Protein AF-0000000066666455 (afdb_homodimer)

Solvent-accessible surface area (backbone atoms only — not comparable to full-atom values): 14674 Å² total; per-residue (Å²): 103,46,32,42,33,52,68,43,50,54,32,61,48,42,33,92,84,26,55,60,46,36,55,54,56,70,71,50,95,70,65,29,33,34,14,62,37,50,20,53,52,38,45,66,45,68,61,45,64,90,49,70,68,38,53,52,50,51,52,27,49,46,66,62,44,48,62,28,56,75,67,71,28,57,44,49,44,27,66,64,18,15,51,40,28,22,63,62,40,50,89,48,92,80,55,50,37,64,53,48,55,50,40,48,51,47,9,37,26,49,62,63,71,25,35,35,29,29,77,64,51,80,83,44,64,92,58,84,46,45,35,33,24,63,78,77,72,43,78,86,102,46,32,43,32,52,68,43,50,54,34,61,48,43,32,90,82,26,55,60,47,36,55,52,56,70,71,50,96,72,63,29,34,35,14,63,36,49,20,54,51,38,46,66,44,68,60,45,64,89,48,69,68,38,52,52,50,51,52,27,50,46,66,61,45,49,61,30,56,77,67,70,26,58,42,49,43,28,66,63,19,16,51,38,28,22,62,63,41,50,88,47,90,80,55,50,36,66,54,50,55,51,41,48,51,49,8,38,26,51,63,64,71,24,35,33,30,30,76,65,52,82,85,44,63,91,58,83,46,44,34,33,24,63,79,77,72,44,78,84

Sequence (280 aa):
MLILDTNVIAAAMVPEKNPVVAAWLATLPGFYTTSITVMEVAKGVYPMAAGRKRDTLMAASDAVFAPLVQADRILNFDYSAAFCYAYLMAKRPKPSAGEVTDAQIAAIALAHDAVLVTQNVKDFVGRGVRVFDPSTGTEHMLILDTNVIAAAMVPEKNPVVAAWLATLPGFYTTSITVMEVAKGVYPMAAGRKRDTLMAASDAVFAPLVQADRILNFDYSAAFCYAYLMAKRPKPSAGEVTDAQIAAIALAHDAVLVTQNVKDFVGRGVRVFDPSTGTEH

InterPro domains:
  IPR002716 PIN domain [PF01850] (3-120)
  IPR022907 VapC family [MF_00265] (2-131)
  IPR029060 PIN-like domain superfamily [SSF88723] (1-134)
  IPR050556 Type II toxin-antitoxin system RNase [PTHR33653] (1-125)

Nearest PDB structures (foldseek):
  2h1o-assembly1_A  TM=7.984E-01  e=8.291E-09  Neisseria gonorrhoeae
  2h1c-assembly1_A  TM=8.336E-01  e=4.691E-08  Neisseria gonorrhoeae
  5ecw-assembly1_A  TM=8.068E-01  e=4.729E-07  Shigella flexneri
  5ecy-assembly1_E  TM=7.885E-01  e=2.676E-06  Shigella flexneri
  7vwo-assembly3_I  TM=7.048E-01  e=2.443E-03  Mycobacterium tuberculosis H37Rv

Structure (mmCIF, N/CA/C/O backbone):
data_AF-0000000066666455-model_v1
#
loop_
_entity.id
_entity.type
_entity.pdbx_description
1 polymer 'Ribonuclease VapC'
#
loop_
_atom_site.group_PDB
_atom_site.id
_atom_site.type_symbol
_atom_site.label_atom_id
_atom_site.label_alt_id
_atom_site.label_comp_id
_atom_site.label_asym_id
_atom_site.label_entity_id
_atom_site.label_seq_id
_atom_site.pdbx_PDB_ins_code
_atom_site.Cartn_x
_atom_site.Cartn_y
_atom_site.Cartn_z
_atom_site.occupancy
_atom_site.B_iso_or_equiv
_atom_site.auth_seq_id
_atom_site.auth_comp_id
_atom_site.auth_asym_id
_atom_site.auth_atom_id
_atom_site.pdbx_PDB_model_num
ATOM 1 N N . MET A 1 1 ? -11.898 -15.695 7.094 1 97 1 MET A N 1
ATOM 2 C CA . MET A 1 1 ? -11.414 -15.242 5.789 1 97 1 MET A CA 1
ATOM 3 C C . MET A 1 1 ? -9.938 -15.57 5.605 1 97 1 MET A C 1
ATOM 5 O O . MET A 1 1 ? -9.148 -15.445 6.543 1 97 1 MET A O 1
ATOM 9 N N . LEU A 1 2 ? -9.562 -16.141 4.469 1 98.62 2 LEU A N 1
ATOM 10 C CA . LEU A 1 2 ? -8.18 -16.438 4.137 1 98.62 2 LEU A CA 1
ATOM 11 C C . LEU A 1 2 ? -7.633 -15.43 3.131 1 98.62 2 LEU A C 1
ATOM 13 O O . LEU A 1 2 ? -8.234 -15.203 2.08 1 98.62 2 LEU A O 1
ATOM 17 N N . ILE A 1 3 ? -6.539 -14.781 3.512 1 98.88 3 ILE A N 1
ATOM 18 C CA . ILE A 1 3 ? -5.848 -13.875 2.604 1 98.88 3 ILE A CA 1
ATOM 19 C C . ILE A 1 3 ? -4.52 -14.484 2.17 1 98.88 3 ILE A C 1
ATOM 21 O O . ILE A 1 3 ? -3.658 -14.773 3.008 1 98.88 3 ILE A O 1
ATOM 25 N N . LEU A 1 4 ? -4.395 -14.711 0.883 1 98.88 4 LEU A N 1
ATOM 26 C CA . LEU A 1 4 ? -3.186 -15.32 0.344 1 98.88 4 LEU A CA 1
ATOM 27 C C . LEU A 1 4 ? -2.094 -14.281 0.135 1 98.88 4 LEU A C 1
ATOM 29 O O . LEU A 1 4 ? -2.32 -13.258 -0.517 1 98.88 4 LEU A O 1
ATOM 33 N N . ASP A 1 5 ? -0.904 -14.555 0.689 1 98.5 5 ASP A N 1
ATOM 34 C CA . ASP A 1 5 ? 0.275 -13.711 0.489 1 98.5 5 ASP A CA 1
ATOM 35 C C . ASP A 1 5 ? 0.875 -13.93 -0.899 1 98.5 5 ASP A C 1
ATOM 37 O O . ASP A 1 5 ? 0.401 -14.781 -1.659 1 98.5 5 ASP A O 1
ATOM 41 N N . THR A 1 6 ? 1.861 -13.148 -1.225 1 98.62 6 THR A N 1
ATOM 42 C CA . THR A 1 6 ? 2.42 -13.125 -2.572 1 98.62 6 THR A CA 1
ATOM 43 C C . THR A 1 6 ? 2.994 -14.484 -2.949 1 98.62 6 THR A C 1
ATOM 45 O O . THR A 1 6 ? 2.787 -14.961 -4.066 1 98.62 6 THR A O 1
ATOM 48 N N . ASN A 1 7 ? 3.711 -15.117 -2.025 1 97.94 7 ASN A N 1
ATOM 49 C CA . ASN A 1 7 ? 4.348 -16.391 -2.371 1 97.94 7 ASN A CA 1
ATOM 50 C C . ASN A 1 7 ? 3.316 -17.484 -2.627 1 97.94 7 ASN A C 1
ATOM 52 O O . ASN A 1 7 ? 3.549 -18.391 -3.434 1 97.94 7 ASN A O 1
ATOM 56 N N . VAL A 1 8 ? 2.156 -17.438 -1.969 1 98.69 8 VAL A N 1
ATOM 57 C CA . VAL A 1 8 ? 1.107 -18.422 -2.207 1 98.69 8 VAL A CA 1
ATOM 58 C C . VAL A 1 8 ? 0.424 -18.125 -3.543 1 98.69 8 VAL A C 1
ATOM 60 O O . VAL A 1 8 ? 0.108 -19.062 -4.293 1 98.69 8 VAL A O 1
ATOM 63 N N . ILE A 1 9 ? 0.195 -16.875 -3.871 1 98.81 9 ILE A N 1
ATOM 64 C CA . ILE A 1 9 ? -0.347 -16.5 -5.172 1 98.81 9 ILE A CA 1
ATOM 65 C C . ILE A 1 9 ? 0.614 -16.938 -6.277 1 98.81 9 ILE A C 1
ATOM 67 O O . ILE A 1 9 ? 0.191 -17.484 -7.293 1 98.81 9 ILE A O 1
ATOM 71 N N . ALA A 1 10 ? 1.896 -16.688 -6.059 1 98.38 10 ALA A N 1
ATOM 72 C CA . ALA A 1 10 ? 2.902 -17.109 -7.027 1 98.38 10 ALA A CA 1
ATOM 73 C C . ALA A 1 10 ? 2.855 -18.609 -7.246 1 98.38 10 ALA A C 1
ATOM 75 O O . ALA A 1 10 ? 2.982 -19.094 -8.375 1 98.38 10 ALA A O 1
ATOM 76 N N . ALA A 1 11 ? 2.68 -19.344 -6.16 1 98.19 11 ALA A N 1
ATOM 77 C CA . ALA A 1 11 ? 2.547 -20.797 -6.266 1 98.19 11 ALA A CA 1
ATOM 78 C C . ALA A 1 11 ? 1.311 -21.172 -7.078 1 98.19 11 ALA A C 1
ATOM 80 O O . ALA A 1 11 ? 1.348 -22.109 -7.875 1 98.19 11 ALA A O 1
ATOM 81 N N . ALA A 1 12 ? 0.227 -20.469 -6.887 1 97.94 12 ALA A N 1
ATOM 82 C CA . ALA A 1 12 ? -1.016 -20.719 -7.613 1 97.94 12 ALA A CA 1
ATOM 83 C C . ALA A 1 12 ? -0.835 -20.469 -9.109 1 97.94 12 ALA A C 1
ATOM 85 O O . ALA A 1 12 ? -1.51 -21.078 -9.938 1 97.94 12 ALA A O 1
ATOM 86 N N . MET A 1 13 ? 0.09 -19.578 -9.445 1 98.12 13 MET A N 1
ATOM 87 C CA . MET A 1 13 ? 0.327 -19.219 -10.836 1 98.12 13 MET A CA 1
ATOM 88 C C . MET A 1 13 ? 1.078 -20.312 -11.578 1 98.12 13 MET A C 1
ATOM 90 O O . MET A 1 13 ? 1.007 -20.406 -12.805 1 98.12 13 MET A O 1
ATOM 94 N N . VAL A 1 14 ? 1.854 -21.094 -10.852 1 97.62 14 VAL A N 1
ATOM 95 C CA . VAL A 1 14 ? 2.617 -22.188 -11.438 1 97.62 14 VAL A CA 1
ATOM 96 C C . VAL A 1 14 ? 2.379 -23.469 -10.641 1 97.62 14 VAL A C 1
ATOM 98 O O . VAL A 1 14 ? 3.307 -24.016 -10.055 1 97.62 14 VAL A O 1
ATOM 101 N N . PRO A 1 15 ? 1.206 -23.969 -10.75 1 97.44 15 PRO A N 1
ATOM 102 C CA . PRO A 1 15 ? 0.801 -25.078 -9.883 1 97.44 15 PRO A CA 1
ATOM 103 C C . PRO A 1 15 ? 1.63 -26.344 -10.109 1 97.44 15 PRO A C 1
ATOM 105 O O . PRO A 1 15 ? 1.861 -27.109 -9.172 1 97.44 15 PRO A O 1
ATOM 108 N N . GLU A 1 16 ? 2.082 -26.594 -11.297 1 97.31 16 GLU A N 1
ATOM 109 C CA . GLU A 1 16 ? 2.857 -27.781 -11.602 1 97.31 16 GLU A CA 1
ATOM 110 C C . GLU A 1 1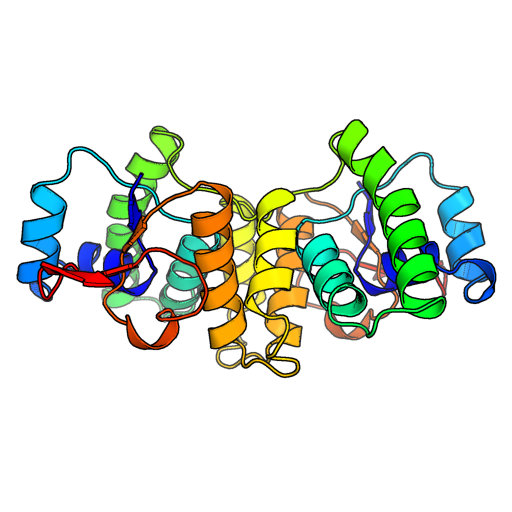6 ? 4.168 -27.812 -10.82 1 97.31 16 GLU A C 1
ATOM 112 O O . GLU A 1 16 ? 4.703 -28.891 -10.531 1 97.31 16 GLU A O 1
ATOM 117 N N . LYS A 1 17 ? 4.66 -26.672 -10.43 1 97.69 17 LYS A N 1
ATOM 118 C CA . LYS A 1 17 ? 5.902 -26.594 -9.672 1 97.69 17 LYS A CA 1
ATOM 119 C C . LYS A 1 17 ? 5.625 -26.547 -8.172 1 97.69 17 LYS A C 1
ATOM 121 O O . LYS A 1 17 ? 6.555 -26.625 -7.359 1 97.69 17 LYS A O 1
ATOM 126 N N . ASN A 1 18 ? 4.375 -26.391 -7.805 1 97.88 18 ASN A N 1
ATOM 127 C CA . ASN A 1 18 ? 3.975 -26.266 -6.406 1 97.88 18 ASN A CA 1
ATOM 128 C C . ASN A 1 18 ? 2.779 -27.156 -6.086 1 97.88 18 ASN A C 1
ATOM 130 O O . ASN A 1 18 ? 1.732 -26.672 -5.656 1 97.88 18 ASN A O 1
ATOM 134 N N . PRO A 1 19 ? 2.939 -28.469 -6.207 1 97.62 19 PRO A N 1
ATOM 135 C CA . PRO A 1 19 ? 1.785 -29.359 -6.148 1 97.62 19 PRO A CA 1
ATOM 136 C C . PRO A 1 19 ? 1.118 -29.375 -4.773 1 97.62 19 PRO A C 1
ATOM 138 O O . PRO A 1 19 ? -0.101 -29.547 -4.68 1 97.62 19 PRO A O 1
ATOM 141 N N . VAL A 1 20 ? 1.822 -29.25 -3.727 1 97.94 20 VAL A N 1
ATOM 142 C CA . VAL A 1 20 ? 1.265 -29.281 -2.379 1 97.94 20 VAL A CA 1
ATOM 143 C C . VAL A 1 20 ? 0.362 -28.078 -2.154 1 97.94 20 VAL A C 1
ATOM 145 O O . VAL A 1 20 ? -0.785 -28.219 -1.724 1 97.94 20 VAL A O 1
ATOM 148 N N . VAL A 1 21 ? 0.866 -26.922 -2.445 1 98.25 21 VAL A N 1
ATOM 149 C CA . VAL A 1 21 ? 0.085 -25.703 -2.291 1 98.25 21 VAL A CA 1
ATOM 150 C C . VAL A 1 21 ? -1.115 -25.734 -3.234 1 98.25 21 VAL A C 1
ATOM 152 O O . VAL A 1 21 ? -2.227 -25.359 -2.848 1 98.25 21 VAL A O 1
ATOM 155 N N . ALA A 1 22 ? -0.874 -26.172 -4.445 1 97.38 22 ALA A N 1
ATOM 156 C CA . ALA A 1 22 ? -1.937 -26.25 -5.441 1 97.38 22 ALA A CA 1
ATOM 157 C C . ALA A 1 22 ? -3.066 -27.156 -4.969 1 97.38 22 ALA A C 1
ATOM 159 O O . ALA A 1 22 ? -4.246 -26.828 -5.121 1 97.38 22 ALA A O 1
ATOM 160 N N . ALA A 1 23 ? -2.699 -28.281 -4.453 1 97.56 23 ALA A N 1
ATOM 161 C CA . ALA A 1 23 ? -3.693 -29.219 -3.953 1 97.56 23 ALA A CA 1
ATOM 162 C C . ALA A 1 23 ? -4.488 -28.625 -2.799 1 97.56 23 ALA A C 1
ATOM 164 O O . ALA A 1 23 ? -5.703 -28.812 -2.707 1 97.56 23 ALA A O 1
ATOM 165 N N . TRP A 1 24 ? -3.797 -27.969 -1.893 1 98.06 24 TRP A N 1
ATOM 166 C CA . TRP A 1 24 ? -4.465 -27.312 -0.771 1 98.06 24 TRP A CA 1
ATOM 167 C C . TRP A 1 24 ? -5.434 -26.25 -1.261 1 98.06 24 TRP A C 1
ATOM 169 O O . TRP A 1 24 ? -6.574 -26.172 -0.792 1 98.06 24 TRP A O 1
ATOM 179 N N . LEU A 1 25 ? -5.051 -25.422 -2.207 1 97.88 25 LEU A N 1
ATOM 180 C CA . LEU A 1 25 ? -5.883 -24.344 -2.758 1 97.88 25 LEU A CA 1
ATOM 181 C C . LEU A 1 25 ? -7.16 -24.922 -3.369 1 97.88 25 LEU A C 1
ATOM 183 O O . LEU A 1 25 ? -8.219 -24.297 -3.287 1 97.88 25 LEU A O 1
ATOM 187 N N . ALA A 1 26 ? -7.039 -26.062 -3.971 1 96.56 26 ALA A N 1
ATOM 188 C CA . ALA A 1 26 ? -8.156 -26.688 -4.664 1 96.56 26 ALA A CA 1
ATOM 189 C C . ALA A 1 26 ? -9.25 -27.109 -3.678 1 96.56 26 ALA A C 1
ATOM 191 O O . ALA A 1 26 ? -10.398 -27.344 -4.07 1 96.56 26 ALA A O 1
ATOM 192 N N . THR A 1 27 ? -8.883 -27.172 -2.426 1 96.88 27 THR A N 1
ATOM 193 C CA . THR A 1 27 ? -9.844 -27.609 -1.413 1 96.88 27 THR A CA 1
ATOM 194 C C . THR A 1 27 ? -10.672 -26.422 -0.916 1 96.88 27 THR A C 1
ATOM 196 O O . THR A 1 27 ? -11.688 -26.609 -0.25 1 96.88 27 THR A O 1
ATOM 199 N N . LEU A 1 28 ? -10.258 -25.219 -1.222 1 97.25 28 LEU A N 1
ATOM 200 C CA . LEU A 1 28 ? -10.875 -24.031 -0.645 1 97.25 28 LEU A CA 1
ATOM 201 C C . LEU A 1 28 ? -12.109 -23.609 -1.444 1 97.25 28 LEU A C 1
ATOM 203 O O . LEU A 1 28 ? -12.094 -23.672 -2.676 1 97.25 28 LEU A O 1
ATOM 207 N N . PRO A 1 29 ? -13.133 -23.234 -0.757 1 95.62 29 PRO A N 1
ATOM 208 C CA . PRO A 1 29 ? -14.273 -22.656 -1.464 1 95.62 29 PRO A CA 1
ATOM 209 C C . PRO A 1 29 ? -13.984 -21.266 -2.006 1 95.62 29 PRO A C 1
ATOM 211 O O . PRO A 1 29 ? -14.719 -20.766 -2.871 1 95.62 29 PRO A O 1
ATOM 214 N N . GLY A 1 30 ? -13.055 -20.562 -1.485 1 96.19 30 GLY A N 1
ATOM 215 C CA . GLY A 1 30 ? -12.656 -19.219 -1.889 1 96.19 30 GLY A CA 1
ATOM 216 C C . GLY A 1 30 ? -11.562 -18.641 -1.017 1 96.19 30 GLY A C 1
ATOM 217 O O . GLY A 1 30 ? -11.289 -19.141 0.073 1 96.19 30 GLY A O 1
ATOM 218 N N . PHE A 1 31 ? -10.961 -17.656 -1.492 1 98.5 31 PHE A N 1
ATOM 219 C CA . PHE A 1 31 ? -9.914 -16.938 -0.776 1 98.5 31 PHE A CA 1
ATOM 220 C C . PHE A 1 31 ? -9.797 -15.5 -1.277 1 98.5 31 PHE A C 1
ATOM 222 O O . PHE A 1 31 ? -10.445 -15.125 -2.258 1 98.5 31 PHE A O 1
ATOM 229 N N . TYR A 1 32 ? -9.148 -14.734 -0.488 1 98.94 32 TYR A N 1
ATOM 230 C CA . TYR A 1 32 ? -8.867 -13.344 -0.817 1 98.94 32 TYR A CA 1
ATOM 231 C C . TYR A 1 32 ? -7.371 -13.125 -1.019 1 98.94 32 TYR A C 1
ATOM 233 O O . TYR A 1 32 ? -6.555 -13.961 -0.625 1 98.94 32 TYR A O 1
ATOM 241 N N . THR A 1 33 ? -7.059 -12.094 -1.723 1 98.94 33 THR A N 1
ATOM 242 C CA . THR A 1 33 ? -5.711 -11.531 -1.707 1 98.94 33 THR A CA 1
ATOM 243 C C . THR A 1 33 ? -5.762 -10.008 -1.631 1 98.94 33 THR A C 1
ATOM 245 O O . THR A 1 33 ? -6.805 -9.43 -1.317 1 98.94 33 THR A O 1
ATOM 248 N N . THR A 1 34 ? -4.574 -9.383 -1.808 1 98.94 34 THR A N 1
ATOM 249 C CA . THR A 1 34 ? -4.543 -7.945 -1.559 1 98.94 34 THR A CA 1
ATOM 250 C C . THR A 1 34 ? -4.035 -7.191 -2.787 1 98.94 34 THR A C 1
ATOM 252 O O . THR A 1 34 ? -3.336 -7.766 -3.625 1 98.94 34 THR A O 1
ATOM 255 N N . SER A 1 35 ? -4.379 -5.918 -2.865 1 98.94 35 SER A N 1
ATOM 256 C CA . SER A 1 35 ? -3.842 -5.047 -3.904 1 98.94 35 SER A CA 1
ATOM 257 C C . SER A 1 35 ? -2.32 -4.969 -3.832 1 98.94 35 SER A C 1
ATOM 259 O O . SER A 1 35 ? -1.652 -4.805 -4.855 1 98.94 35 SER A O 1
ATOM 261 N N . ILE A 1 36 ? -1.77 -5.137 -2.637 1 98.94 36 ILE A N 1
ATOM 262 C CA . ILE A 1 36 ? -0.321 -5.16 -2.463 1 98.94 36 ILE A CA 1
ATOM 263 C C . ILE A 1 36 ? 0.259 -6.41 -3.123 1 98.94 36 ILE A C 1
ATOM 265 O O . ILE A 1 36 ? 1.313 -6.352 -3.758 1 98.94 36 ILE A O 1
ATOM 269 N N . THR A 1 37 ? -0.412 -7.535 -2.967 1 98.94 37 THR A N 1
ATOM 270 C CA . THR A 1 37 ? 0.003 -8.766 -3.633 1 98.94 37 THR A CA 1
ATOM 271 C C . THR A 1 37 ? -0.031 -8.594 -5.148 1 98.94 37 THR A C 1
ATOM 273 O O . THR A 1 37 ? 0.899 -9.008 -5.844 1 98.94 37 THR A O 1
ATOM 276 N N . VAL A 1 38 ? -1.101 -7.98 -5.641 1 98.88 38 VAL A N 1
ATOM 277 C CA . VAL A 1 38 ? -1.209 -7.699 -7.07 1 98.88 38 VAL A CA 1
ATOM 278 C C . VAL A 1 38 ? -0.02 -6.855 -7.523 1 98.88 38 VAL A C 1
ATOM 280 O O . VAL A 1 38 ? 0.586 -7.133 -8.562 1 98.88 38 VAL A O 1
ATOM 283 N N . MET A 1 39 ? 0.301 -5.879 -6.758 1 98.88 39 MET A N 1
ATOM 284 C CA . MET A 1 39 ? 1.424 -4.984 -7.035 1 98.88 39 MET A CA 1
ATOM 285 C C . MET A 1 39 ? 2.723 -5.773 -7.172 1 98.88 39 MET A C 1
ATOM 287 O O . MET A 1 39 ? 3.492 -5.551 -8.109 1 98.88 39 MET A O 1
ATOM 291 N N . GLU A 1 40 ? 2.963 -6.656 -6.238 1 98.56 40 GLU A N 1
ATOM 292 C CA . GLU A 1 40 ? 4.195 -7.441 -6.238 1 98.56 40 GLU A CA 1
ATOM 293 C C . GLU A 1 40 ? 4.277 -8.344 -7.465 1 98.56 40 GLU A C 1
ATOM 295 O O . GLU A 1 40 ? 5.332 -8.445 -8.094 1 98.56 40 GLU A O 1
ATOM 300 N N . VAL A 1 41 ? 3.188 -8.984 -7.812 1 98.62 41 VAL A N 1
ATOM 301 C CA . VAL A 1 41 ? 3.152 -9.867 -8.977 1 98.62 41 VAL A CA 1
ATOM 302 C C . VAL A 1 41 ? 3.363 -9.055 -10.25 1 98.62 41 VAL A C 1
ATOM 304 O O . VAL A 1 41 ? 4.184 -9.422 -11.094 1 98.62 41 VAL A O 1
ATOM 307 N N . ALA A 1 42 ? 2.613 -7.945 -10.367 1 98.25 42 ALA A N 1
ATOM 308 C CA . ALA A 1 42 ? 2.746 -7.09 -11.547 1 98.25 42 ALA A CA 1
ATOM 309 C C . ALA A 1 42 ? 4.18 -6.59 -11.703 1 98.25 42 ALA A C 1
ATOM 311 O O . ALA A 1 42 ? 4.742 -6.633 -12.797 1 98.25 42 ALA A O 1
ATOM 312 N N . LYS A 1 43 ? 4.734 -6.141 -10.633 1 97.88 43 LYS A N 1
ATOM 313 C CA . LYS A 1 43 ? 6.105 -5.637 -10.641 1 97.88 43 LYS A CA 1
ATOM 314 C C . LYS A 1 43 ? 7.09 -6.727 -11.047 1 97.88 43 LYS A C 1
ATOM 316 O O . LYS A 1 43 ? 8.109 -6.445 -11.68 1 97.88 43 LYS A O 1
ATOM 321 N N . GLY A 1 44 ? 6.836 -7.953 -10.719 1 97.06 44 GLY A N 1
ATOM 322 C CA . GLY A 1 44 ? 7.703 -9.07 -11.055 1 97.06 44 GLY A CA 1
ATOM 323 C C . GLY A 1 44 ? 7.586 -9.5 -12.5 1 97.06 44 GLY A C 1
ATOM 324 O O . GLY A 1 44 ? 8.547 -10 -13.086 1 97.06 44 GLY A O 1
ATOM 325 N N . VAL A 1 45 ? 6.426 -9.266 -13.117 1 96.75 45 VAL A N 1
ATOM 326 C CA . VAL A 1 45 ? 6.137 -9.859 -14.422 1 96.75 45 VAL A CA 1
ATOM 327 C C . VAL A 1 45 ? 6.273 -8.797 -15.508 1 96.75 45 VAL A C 1
ATOM 329 O O . VAL A 1 45 ? 6.902 -9.039 -16.547 1 96.75 45 VAL A O 1
ATOM 332 N N . TYR A 1 46 ? 5.812 -7.641 -15.289 1 90.38 46 TYR A N 1
ATOM 333 C CA . TYR A 1 46 ? 5.633 -6.625 -16.328 1 90.38 46 TYR A CA 1
ATOM 334 C C . TYR A 1 46 ? 6.973 -6.164 -16.875 1 90.38 46 TYR A C 1
ATOM 336 O O . TYR A 1 46 ? 7.113 -5.949 -18.078 1 90.38 46 TYR A O 1
ATOM 344 N N . PRO A 1 47 ? 7.973 -6.086 -16.031 1 92.88 47 PRO A N 1
ATOM 345 C CA .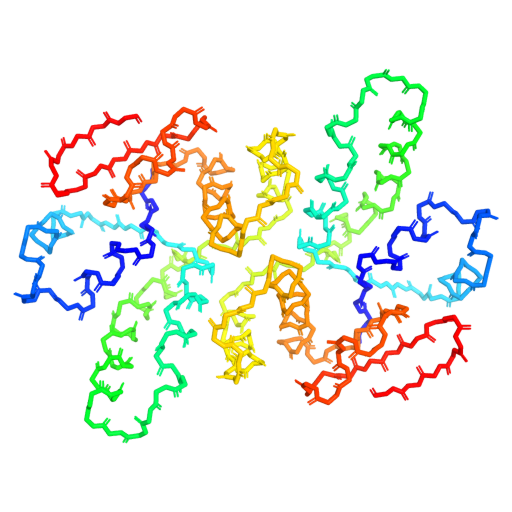 PRO A 1 47 ? 9.234 -5.574 -16.562 1 92.88 47 PRO A CA 1
ATOM 346 C C . PRO A 1 47 ? 10.039 -6.645 -17.297 1 92.88 47 PRO A C 1
ATOM 348 O O . PRO A 1 47 ? 11.109 -6.352 -17.844 1 92.88 47 PRO A O 1
ATOM 351 N N . MET A 1 48 ? 9.508 -7.84 -17.297 1 94.94 48 MET A N 1
ATOM 352 C CA . MET A 1 48 ? 10.219 -8.906 -18 1 94.94 48 MET A CA 1
ATOM 353 C C . MET A 1 48 ? 10.305 -8.625 -19.5 1 94.94 48 MET A C 1
ATOM 355 O O . MET A 1 48 ? 9.414 -7.984 -20.062 1 94.94 48 MET A O 1
ATOM 359 N N . ALA A 1 49 ? 11.406 -9.133 -20.078 1 94.81 49 ALA A N 1
ATOM 360 C CA . ALA A 1 49 ? 11.539 -9.031 -21.531 1 94.81 49 ALA A CA 1
ATOM 361 C C . ALA A 1 49 ? 10.383 -9.742 -22.25 1 94.81 49 ALA A C 1
ATOM 363 O O . ALA A 1 49 ? 9.93 -10.797 -21.797 1 94.81 49 ALA A O 1
ATOM 364 N N . ALA A 1 50 ? 10.102 -9.148 -23.328 1 94.5 50 ALA A N 1
ATOM 365 C CA . ALA A 1 50 ? 9.062 -9.789 -24.125 1 94.5 50 ALA A CA 1
ATOM 366 C C . ALA A 1 50 ? 9.484 -11.195 -24.547 1 94.5 50 ALA A C 1
ATOM 368 O O . ALA A 1 50 ? 10.641 -11.422 -24.906 1 94.5 50 ALA A O 1
ATOM 369 N N . GLY A 1 51 ? 8.555 -12.148 -24.391 1 96.75 51 GLY A N 1
ATOM 370 C CA . GLY A 1 51 ? 8.82 -13.531 -24.766 1 96.75 51 GLY A CA 1
ATOM 371 C C . GLY A 1 51 ? 7.852 -14.516 -24.125 1 96.75 51 GLY A C 1
ATOM 372 O O . GLY A 1 51 ? 6.902 -14.102 -23.453 1 96.75 51 GLY A O 1
ATOM 373 N N . ARG A 1 52 ? 8.062 -15.711 -24.422 1 97.06 52 ARG A N 1
ATOM 374 C CA . ARG A 1 52 ? 7.156 -16.781 -24 1 97.06 52 ARG A CA 1
ATOM 375 C C . ARG A 1 52 ? 7.023 -16.828 -22.484 1 97.06 52 ARG A C 1
ATOM 377 O O . ARG A 1 52 ? 5.926 -17.031 -21.969 1 97.06 52 ARG A O 1
ATOM 384 N N . LYS A 1 53 ? 8.109 -16.688 -21.859 1 96.62 53 LYS A N 1
ATOM 385 C CA . LYS A 1 53 ? 8.078 -16.75 -20.391 1 96.62 53 LYS A CA 1
ATOM 386 C C . LYS A 1 53 ? 7.195 -15.656 -19.812 1 96.62 53 LYS A C 1
ATOM 388 O O . LYS A 1 53 ? 6.34 -15.922 -18.969 1 96.62 53 LYS A O 1
ATOM 393 N N . ARG A 1 54 ? 7.383 -14.414 -20.219 1 96.75 54 ARG A N 1
ATOM 394 C CA . ARG A 1 54 ? 6.566 -13.289 -19.766 1 96.75 54 ARG A CA 1
ATOM 395 C C . ARG A 1 54 ? 5.094 -13.516 -20.094 1 96.75 54 ARG A C 1
ATOM 397 O O . ARG A 1 54 ? 4.227 -13.305 -19.234 1 96.75 54 ARG A O 1
ATOM 404 N N . ASP A 1 55 ? 4.824 -13.977 -21.266 1 97.38 55 ASP A N 1
ATOM 405 C CA . ASP A 1 55 ? 3.453 -14.203 -21.703 1 97.38 55 ASP A CA 1
ATOM 406 C C . ASP A 1 55 ? 2.766 -15.258 -20.828 1 97.38 55 ASP A C 1
ATOM 408 O O . ASP A 1 55 ? 1.599 -15.102 -20.469 1 97.38 55 ASP A O 1
ATOM 412 N N . THR A 1 56 ? 3.494 -16.25 -20.594 1 97.5 56 THR A N 1
ATOM 413 C CA . THR A 1 56 ? 2.961 -17.344 -19.781 1 97.5 56 THR A CA 1
ATOM 414 C C . THR A 1 56 ? 2.648 -16.844 -18.359 1 97.5 56 THR A C 1
ATOM 416 O O . THR A 1 56 ? 1.589 -17.156 -17.812 1 97.5 56 THR A O 1
ATOM 419 N N . LEU A 1 57 ? 3.496 -16.062 -17.797 1 98.06 57 LEU A N 1
ATOM 420 C CA . LEU A 1 57 ? 3.305 -15.57 -16.438 1 98.06 57 LEU A CA 1
ATOM 421 C C . LEU A 1 57 ? 2.189 -14.531 -16.391 1 98.06 57 LEU A C 1
ATOM 423 O O . LEU A 1 57 ? 1.434 -14.477 -15.422 1 98.06 57 LEU A O 1
ATOM 427 N N . MET A 1 58 ? 2.111 -13.727 -17.391 1 97.62 58 MET A N 1
ATOM 428 C CA . MET A 1 58 ? 1.015 -12.766 -17.484 1 97.62 58 MET A CA 1
ATOM 429 C C . MET A 1 58 ? -0.331 -13.484 -17.547 1 97.62 58 MET A C 1
ATOM 431 O O . MET A 1 58 ? -1.275 -13.102 -16.859 1 97.62 58 MET A O 1
ATOM 435 N N . ALA A 1 59 ? -0.388 -14.477 -18.359 1 98.06 59 ALA A N 1
ATOM 436 C CA . ALA A 1 59 ? -1.613 -15.266 -18.484 1 98.06 59 ALA A CA 1
ATOM 437 C C . ALA A 1 59 ? -1.951 -15.953 -17.156 1 98.06 59 ALA A C 1
ATOM 439 O O . ALA A 1 59 ? -3.119 -16.016 -16.766 1 98.06 59 ALA A O 1
ATOM 440 N N . ALA A 1 60 ? -0.95 -16.5 -16.516 1 98.38 60 ALA A N 1
ATOM 441 C CA . ALA A 1 60 ? -1.14 -17.156 -15.234 1 98.38 60 ALA A CA 1
ATOM 442 C C . ALA A 1 60 ? -1.644 -16.156 -14.18 1 98.38 60 ALA A C 1
ATOM 444 O O . ALA A 1 60 ? -2.539 -16.484 -13.398 1 98.38 60 ALA A O 1
ATOM 445 N N . SER A 1 61 ? -1.056 -14.961 -14.156 1 98.38 61 SER A N 1
ATOM 446 C CA . SER A 1 61 ? -1.491 -13.938 -13.219 1 98.38 61 SER A CA 1
ATOM 447 C C . SER A 1 61 ? -2.943 -13.539 -13.461 1 98.38 61 SER A C 1
ATOM 449 O O . SER A 1 61 ? -3.723 -13.398 -12.516 1 98.38 61 SER A O 1
ATOM 451 N N . ASP A 1 62 ? -3.307 -13.383 -14.703 1 97.81 62 ASP A N 1
ATOM 452 C CA . ASP A 1 62 ? -4.684 -13.055 -15.062 1 97.81 62 ASP A CA 1
ATOM 453 C C . ASP A 1 62 ? -5.645 -14.148 -14.609 1 97.81 62 ASP A C 1
ATOM 455 O O . ASP A 1 62 ? -6.73 -13.852 -14.102 1 97.81 62 ASP A O 1
ATOM 459 N N . ALA A 1 63 ? -5.23 -15.328 -14.828 1 97.81 63 ALA A N 1
ATOM 460 C CA . ALA A 1 63 ? -6.074 -16.469 -14.469 1 97.81 63 ALA A CA 1
ATOM 461 C C . ALA A 1 63 ? -6.328 -16.5 -12.961 1 97.81 63 ALA A C 1
ATOM 463 O O . ALA A 1 63 ? -7.406 -16.906 -12.523 1 97.81 63 ALA A O 1
ATOM 464 N N . VAL A 1 64 ? -5.379 -16.047 -12.195 1 98.12 64 VAL A N 1
ATOM 465 C CA . VAL A 1 64 ? -5.508 -16.062 -10.742 1 98.12 64 VAL A CA 1
ATOM 466 C C . VAL A 1 64 ? -6.316 -14.852 -10.289 1 98.12 64 VAL A C 1
ATOM 468 O O . VAL A 1 64 ? -7.219 -14.977 -9.461 1 98.12 64 VAL A O 1
ATOM 471 N N . PHE A 1 65 ? -6.109 -13.672 -10.883 1 98.5 65 PHE A N 1
ATOM 472 C CA . PHE A 1 65 ? -6.648 -12.438 -10.32 1 98.5 65 PHE A CA 1
ATOM 473 C C . PHE A 1 65 ? -8.031 -12.148 -10.891 1 98.5 65 PHE A C 1
ATOM 475 O O . PHE A 1 65 ? -8.883 -11.57 -10.211 1 98.5 65 PHE A O 1
ATOM 482 N N . ALA A 1 66 ? -8.305 -12.562 -12.094 1 98 66 ALA A N 1
ATOM 483 C CA . ALA A 1 66 ? -9.547 -12.195 -12.758 1 98 66 ALA A CA 1
ATOM 484 C C . ALA A 1 66 ? -10.758 -12.664 -11.953 1 98 66 ALA A C 1
ATOM 486 O O . ALA A 1 66 ? -11.664 -11.875 -11.672 1 98 66 ALA A O 1
ATOM 487 N N . PRO A 1 67 ? -10.766 -13.914 -11.555 1 97.88 67 PRO A N 1
ATOM 488 C CA . PRO A 1 67 ? -11.914 -14.344 -10.758 1 97.88 67 PRO A CA 1
ATOM 489 C C . PRO A 1 67 ? -12.016 -13.609 -9.422 1 97.88 67 PRO A C 1
ATOM 491 O O . PRO A 1 67 ? -13.117 -13.383 -8.914 1 97.88 67 PRO A O 1
ATOM 494 N N . LEU A 1 68 ? -10.922 -13.305 -8.812 1 98.62 68 LEU A N 1
ATOM 495 C CA . LEU A 1 68 ? -10.93 -12.586 -7.551 1 98.62 68 LEU A CA 1
ATOM 496 C C . LEU A 1 68 ? -11.484 -11.172 -7.73 1 98.62 68 LEU A C 1
ATOM 498 O O . LEU A 1 68 ? -12.242 -10.688 -6.883 1 98.62 68 LEU A O 1
ATOM 502 N N . VAL A 1 69 ? -11.094 -10.516 -8.805 1 98.38 69 VAL A N 1
ATOM 503 C CA . VAL A 1 69 ? -11.625 -9.195 -9.117 1 98.38 69 VAL A CA 1
ATOM 504 C C . VAL A 1 69 ? -13.133 -9.273 -9.297 1 98.38 69 VAL A C 1
ATOM 506 O O . VAL A 1 69 ? -13.875 -8.461 -8.742 1 98.38 69 VAL A O 1
ATOM 509 N N . GLN A 1 70 ? -13.578 -10.227 -10.016 1 98.12 70 GLN A N 1
ATOM 510 C CA . GLN A 1 70 ? -15 -10.391 -10.297 1 98.12 70 GLN A CA 1
ATOM 511 C C . GLN A 1 70 ? -15.789 -10.625 -9.016 1 98.12 70 GLN A C 1
ATOM 513 O O . GLN A 1 70 ? -16.938 -10.18 -8.898 1 98.12 70 GLN A O 1
ATOM 518 N N . ALA A 1 71 ? -15.203 -11.273 -8.102 1 98.25 71 ALA A N 1
ATOM 519 C CA . ALA A 1 71 ? -15.883 -11.641 -6.863 1 98.25 71 ALA A CA 1
ATOM 520 C C . ALA A 1 71 ? -15.633 -10.609 -5.77 1 98.25 71 ALA A C 1
ATOM 522 O O . ALA A 1 71 ? -16.031 -10.797 -4.621 1 98.25 71 ALA A O 1
ATOM 523 N N . ASP A 1 72 ? -14.938 -9.508 -6.105 1 98.25 72 ASP A N 1
ATOM 524 C CA . ASP A 1 72 ? -14.586 -8.469 -5.145 1 98.25 72 ASP A CA 1
ATOM 525 C C . ASP A 1 72 ? -13.773 -9.047 -3.984 1 98.25 72 ASP A C 1
ATOM 527 O O . ASP A 1 72 ? -14.102 -8.82 -2.818 1 98.25 72 ASP A O 1
ATOM 531 N N . ARG A 1 73 ? -12.742 -9.844 -4.367 1 98.81 73 ARG A N 1
ATOM 532 C CA . ARG A 1 73 ? -11.953 -10.531 -3.348 1 98.81 73 ARG A CA 1
ATOM 533 C C . ARG A 1 73 ? -10.5 -10.055 -3.365 1 98.81 73 ARG A C 1
ATOM 535 O O . ARG A 1 73 ? -9.617 -10.727 -2.832 1 98.81 73 ARG A O 1
ATOM 542 N N . ILE A 1 74 ? -10.219 -8.945 -4.039 1 98.94 74 ILE A N 1
ATOM 543 C CA . ILE A 1 74 ? -8.953 -8.242 -3.875 1 98.94 74 ILE A CA 1
ATOM 544 C C . ILE A 1 74 ? -9.125 -7.105 -2.865 1 98.94 74 ILE A C 1
ATOM 546 O O . ILE A 1 74 ? -9.789 -6.105 -3.148 1 98.94 74 ILE A O 1
ATOM 550 N N . LEU A 1 75 ? -8.547 -7.227 -1.731 1 98.94 75 LEU A N 1
ATOM 551 C CA . LEU A 1 75 ? -8.688 -6.25 -0.656 1 98.94 75 LEU A CA 1
ATOM 552 C C . LEU A 1 75 ? -7.684 -5.109 -0.822 1 98.94 75 LEU A C 1
ATOM 554 O O . LEU A 1 75 ? -6.496 -5.348 -1.05 1 98.94 75 LEU A O 1
ATOM 558 N N . ASN A 1 76 ? -8.164 -3.91 -0.754 1 98.94 76 ASN A N 1
ATOM 559 C CA . ASN A 1 76 ? -7.328 -2.721 -0.89 1 98.94 76 ASN A CA 1
ATOM 560 C C . ASN A 1 76 ? -6.574 -2.414 0.401 1 98.94 76 ASN A C 1
ATOM 562 O O . ASN A 1 76 ? -6.988 -2.838 1.481 1 98.94 76 ASN A O 1
ATOM 566 N N . PHE A 1 77 ? -5.414 -1.771 0.256 1 99 77 PHE A N 1
ATOM 567 C CA . PHE A 1 77 ? -4.816 -1.118 1.416 1 99 77 PHE A CA 1
ATOM 568 C C . PHE A 1 77 ? -5.543 0.182 1.737 1 99 77 PHE A C 1
ATOM 570 O O . PHE A 1 77 ? -5.398 1.174 1.019 1 99 77 PHE A O 1
ATOM 577 N N . ASP A 1 78 ? -6.289 0.161 2.789 1 98.88 78 ASP A N 1
ATOM 578 C CA . ASP A 1 78 ? -7.211 1.261 3.066 1 98.88 78 ASP A CA 1
ATOM 579 C C . ASP A 1 78 ? -6.852 1.96 4.375 1 98.88 78 ASP A C 1
ATOM 581 O O . ASP A 1 78 ? -5.77 1.745 4.926 1 98.88 78 ASP A O 1
ATOM 585 N N . TYR A 1 79 ? -7.742 2.867 4.762 1 98.75 79 TYR A N 1
ATOM 586 C CA . TYR A 1 79 ? -7.555 3.701 5.941 1 98.75 79 TYR A CA 1
ATOM 587 C C . TYR A 1 79 ? -7.328 2.846 7.184 1 98.75 79 TYR A C 1
ATOM 589 O O . TYR A 1 79 ? -6.414 3.107 7.969 1 98.75 79 TYR A O 1
ATOM 597 N N . SER A 1 80 ? -8.102 1.818 7.422 1 98.56 80 SER A N 1
ATOM 598 C CA . SER A 1 80 ? -7.965 0.937 8.578 1 98.56 80 SER A CA 1
ATOM 599 C C . SER A 1 80 ? -6.641 0.179 8.539 1 98.56 80 SER A C 1
ATOM 601 O O . SER A 1 80 ? -5.953 0.071 9.555 1 98.56 80 SER A O 1
ATOM 603 N N . ALA A 1 81 ? -6.27 -0.332 7.379 1 98.88 81 ALA A N 1
ATOM 604 C CA . ALA A 1 81 ? -5.012 -1.052 7.219 1 98.88 81 ALA A CA 1
ATOM 605 C C . ALA A 1 81 ? -3.818 -0.146 7.516 1 98.88 81 ALA A C 1
ATOM 607 O O . ALA A 1 81 ? -2.793 -0.605 8.023 1 98.88 81 ALA A O 1
ATOM 608 N N . ALA A 1 82 ? -3.926 1.106 7.23 1 98.81 82 ALA A N 1
ATOM 609 C CA . ALA A 1 82 ? -2.857 2.07 7.484 1 98.81 82 ALA A CA 1
ATOM 610 C C . ALA A 1 82 ? -2.492 2.1 8.969 1 98.81 82 ALA A C 1
ATOM 612 O O . ALA A 1 82 ? -1.311 2.078 9.32 1 98.81 82 ALA A O 1
ATOM 613 N N . PHE A 1 83 ? -3.469 2.107 9.844 1 97.75 83 PHE A N 1
ATOM 614 C CA . PHE A 1 83 ? -3.213 2.143 11.281 1 97.75 83 PHE A CA 1
ATOM 615 C C . PHE A 1 83 ? -2.699 0.794 11.773 1 97.75 83 PHE A C 1
ATOM 617 O O . PHE A 1 83 ? -1.845 0.735 12.656 1 97.75 83 PHE A O 1
ATOM 624 N N . CYS A 1 84 ? -3.258 -0.259 11.211 1 98.19 84 CYS A N 1
ATOM 625 C CA . CYS A 1 84 ? -2.74 -1.58 11.547 1 98.19 84 CYS A CA 1
ATOM 626 C C . CYS A 1 84 ? -1.262 -1.694 11.195 1 98.19 84 CYS A C 1
ATOM 628 O O . CYS A 1 84 ? -0.481 -2.275 11.945 1 98.19 84 CYS A O 1
ATOM 630 N N . TYR A 1 85 ? -0.871 -1.119 10.047 1 98.31 85 TYR A N 1
ATOM 631 C CA . TYR A 1 85 ? 0.535 -1.098 9.664 1 98.31 85 TYR A CA 1
ATOM 632 C C . TYR A 1 85 ? 1.382 -0.391 10.711 1 98.31 85 TYR A C 1
ATOM 634 O O . TYR A 1 85 ? 2.439 -0.889 11.102 1 98.31 85 TYR A O 1
ATOM 642 N N . ALA A 1 86 ? 0.935 0.75 11.117 1 97.12 86 ALA A N 1
ATOM 643 C CA . ALA A 1 86 ? 1.678 1.525 12.102 1 97.12 86 ALA A CA 1
ATOM 644 C C . ALA A 1 86 ? 1.871 0.729 13.391 1 97.12 86 ALA A C 1
ATOM 646 O O . ALA A 1 86 ? 2.947 0.763 13.992 1 97.12 86 ALA A O 1
ATOM 647 N N . TYR A 1 87 ? 0.839 0.082 13.75 1 95.06 87 TYR A N 1
ATOM 648 C CA . TYR A 1 87 ? 0.902 -0.758 14.945 1 95.06 87 TYR A CA 1
ATOM 649 C C . TYR A 1 87 ? 1.917 -1.881 14.766 1 95.06 87 TYR A C 1
ATOM 651 O O . TYR A 1 87 ? 2.783 -2.084 15.617 1 95.06 87 TYR A O 1
ATOM 659 N N . LEU A 1 88 ? 1.873 -2.57 13.648 1 95.94 88 LEU A N 1
ATOM 660 C CA . LEU A 1 88 ? 2.734 -3.715 13.367 1 95.94 88 LEU A CA 1
ATOM 661 C C . LEU A 1 88 ? 4.199 -3.291 13.305 1 95.94 88 LEU A C 1
ATOM 663 O O . LEU A 1 88 ? 5.086 -4.051 13.688 1 95.94 88 LEU A O 1
ATOM 667 N N . MET A 1 89 ? 4.414 -2.064 12.859 1 95.62 89 MET A N 1
ATOM 668 C CA . MET A 1 89 ? 5.777 -1.656 12.531 1 95.62 89 MET A CA 1
ATOM 669 C C . MET A 1 89 ? 6.32 -0.689 13.578 1 95.62 89 MET A C 1
ATOM 671 O O . MET A 1 89 ? 7.359 -0.062 13.367 1 95.62 89 MET A O 1
ATOM 675 N N . ALA A 1 90 ? 5.688 -0.615 14.703 1 92.88 90 ALA A N 1
ATOM 676 C CA . ALA A 1 90 ? 6.031 0.34 15.75 1 92.88 90 ALA A CA 1
ATOM 677 C C . ALA A 1 90 ? 7.477 0.159 16.203 1 92.88 90 ALA A C 1
ATOM 679 O O . ALA A 1 90 ? 8.156 1.135 16.531 1 92.88 90 ALA A O 1
ATOM 680 N N . LYS A 1 91 ? 8.023 -0.986 16.156 1 91.12 91 LYS A N 1
ATOM 681 C CA . LYS A 1 91 ? 9.367 -1.273 16.672 1 91.12 91 LYS A CA 1
ATOM 682 C C . LYS A 1 91 ? 10.359 -1.466 15.523 1 91.12 91 LYS A C 1
ATOM 684 O O . LYS A 1 91 ? 11.453 -1.995 15.727 1 91.12 91 LYS A O 1
ATOM 689 N N . ARG A 1 92 ? 9.992 -1.063 14.336 1 92.38 92 ARG A N 1
ATOM 690 C CA . ARG A 1 92 ? 10.836 -1.183 13.156 1 92.38 92 ARG A CA 1
ATOM 691 C C . ARG A 1 92 ? 10.945 0.149 12.422 1 92.38 92 ARG A C 1
ATOM 693 O O . ARG A 1 92 ? 10.32 0.338 11.375 1 92.38 92 ARG A O 1
ATOM 700 N N . PRO A 1 93 ? 11.805 0.994 12.828 1 88.31 93 PRO A N 1
ATOM 701 C CA . PRO A 1 93 ? 11.867 2.354 12.289 1 88.31 93 PRO A CA 1
ATOM 702 C C . PRO A 1 93 ? 12.508 2.406 10.898 1 88.31 93 PRO A C 1
ATOM 704 O O . PRO A 1 93 ? 12.227 3.326 10.125 1 88.31 93 PRO A O 1
ATOM 707 N N . LYS A 1 94 ? 13.352 1.458 10.633 1 94.38 94 LYS A N 1
ATOM 708 C CA . LYS A 1 94 ? 14.055 1.458 9.352 1 94.38 94 LYS A CA 1
ATOM 709 C C . LYS A 1 94 ? 13.859 0.136 8.617 1 94.38 94 LYS A C 1
ATOM 711 O O . LYS A 1 94 ? 14.805 -0.637 8.453 1 94.38 94 LYS A O 1
ATOM 716 N N . PRO A 1 95 ? 12.617 -0.012 8.117 1 96.81 95 PRO A N 1
ATOM 717 C CA . PRO A 1 95 ? 12.352 -1.264 7.41 1 96.81 95 PRO A CA 1
ATOM 718 C C . PRO A 1 95 ? 12.953 -1.282 6.004 1 96.81 95 PRO A C 1
ATOM 720 O O . PRO A 1 95 ? 13.188 -0.224 5.414 1 96.81 95 PRO A O 1
ATOM 723 N N . SER A 1 96 ? 13.242 -2.475 5.508 1 97.25 96 SER A N 1
ATOM 724 C CA . SER A 1 96 ? 13.555 -2.664 4.094 1 97.25 96 SER A CA 1
ATOM 725 C C . SER A 1 96 ? 12.297 -2.543 3.236 1 97.25 96 SER A C 1
ATOM 727 O O . SER A 1 96 ? 11.18 -2.502 3.76 1 97.25 96 SER A O 1
ATOM 729 N N . ALA A 1 97 ? 12.422 -2.496 1.885 1 97.69 97 ALA A N 1
ATOM 730 C CA . ALA A 1 97 ? 11.305 -2.457 0.951 1 97.69 97 ALA A CA 1
ATOM 731 C C . ALA A 1 97 ? 10.406 -3.68 1.121 1 97.69 97 ALA A C 1
ATOM 733 O O . ALA A 1 97 ? 9.18 -3.557 1.159 1 97.69 97 ALA A O 1
ATOM 734 N N . GLY A 1 98 ? 11.047 -4.812 1.237 1 96.62 98 GLY A N 1
ATOM 735 C CA . GLY A 1 98 ? 10.289 -6.039 1.418 1 96.62 98 GLY A CA 1
ATOM 736 C C . GLY A 1 98 ? 9.5 -6.066 2.711 1 96.62 98 GLY A C 1
ATOM 737 O O . GLY A 1 98 ? 8.367 -6.559 2.744 1 96.62 98 GLY A O 1
ATOM 738 N N . GLU A 1 99 ? 10.094 -5.594 3.736 1 96.5 99 GLU A N 1
ATOM 739 C CA . GLU A 1 99 ? 9.406 -5.535 5.023 1 96.5 99 GLU A CA 1
ATOM 740 C C . GLU A 1 99 ? 8.195 -4.609 4.957 1 96.5 99 GLU A C 1
ATOM 742 O O . GLU A 1 99 ? 7.18 -4.863 5.609 1 96.5 99 GLU A O 1
ATOM 747 N N . VAL A 1 100 ? 8.289 -3.547 4.18 1 98.25 100 VAL A N 1
ATOM 748 C CA . VAL A 1 100 ? 7.164 -2.627 4.031 1 98.25 100 VAL A CA 1
ATOM 749 C C . VAL A 1 100 ? 5.988 -3.348 3.373 1 98.25 100 VAL A C 1
ATOM 751 O O . VAL A 1 100 ? 4.871 -3.328 3.895 1 98.25 100 VAL A O 1
ATOM 754 N N . THR A 1 101 ? 6.238 -4.004 2.277 1 98.44 101 THR A N 1
ATOM 755 C CA . THR A 1 101 ? 5.148 -4.648 1.549 1 98.44 101 THR A CA 1
ATOM 756 C C . THR A 1 101 ? 4.586 -5.82 2.344 1 98.44 101 THR A C 1
ATOM 758 O O . THR A 1 101 ? 3.371 -6.016 2.396 1 98.44 101 THR A O 1
ATOM 761 N N . ASP A 1 102 ? 5.445 -6.566 3.018 1 97.75 102 ASP A N 1
ATOM 762 C CA . ASP A 1 102 ? 4.988 -7.645 3.887 1 97.75 102 ASP A CA 1
ATOM 763 C C . ASP A 1 102 ? 4.07 -7.109 4.984 1 97.75 102 ASP A C 1
ATOM 765 O O . ASP A 1 102 ? 3.008 -7.68 5.246 1 97.75 102 ASP A O 1
ATOM 769 N N . ALA A 1 103 ? 4.512 -6.059 5.566 1 97.94 103 ALA A N 1
ATOM 770 C CA . ALA A 1 103 ? 3.74 -5.484 6.664 1 97.94 103 ALA A CA 1
ATOM 771 C C . ALA A 1 103 ? 2.416 -4.914 6.168 1 97.94 103 ALA A C 1
ATOM 773 O O . ALA A 1 103 ? 1.41 -4.949 6.879 1 97.94 103 ALA A O 1
ATOM 774 N N . GLN A 1 104 ? 2.389 -4.379 4.957 1 98.81 104 GLN A N 1
ATOM 775 C CA . GLN A 1 104 ? 1.137 -3.896 4.387 1 98.81 104 GLN A CA 1
ATOM 776 C C . GLN A 1 104 ? 0.148 -5.043 4.188 1 98.81 104 GLN A C 1
ATOM 778 O O . GLN A 1 104 ? -1.043 -4.898 4.473 1 98.81 104 GLN A O 1
ATOM 783 N N . ILE A 1 105 ? 0.64 -6.129 3.707 1 98.81 105 ILE A N 1
ATOM 784 C CA . ILE A 1 105 ? -0.22 -7.293 3.529 1 98.81 105 ILE A CA 1
ATOM 785 C C . ILE A 1 105 ? -0.729 -7.773 4.887 1 98.81 105 ILE A C 1
ATOM 787 O O . ILE A 1 105 ? -1.924 -8.031 5.055 1 98.81 105 ILE A O 1
ATOM 791 N N . ALA A 1 106 ? 0.143 -7.871 5.848 1 98.56 106 ALA A N 1
ATOM 792 C CA . ALA A 1 106 ? -0.24 -8.273 7.199 1 98.56 106 ALA A CA 1
ATOM 793 C C . ALA A 1 106 ? -1.256 -7.297 7.793 1 98.56 106 ALA A C 1
ATOM 795 O O . ALA A 1 106 ? -2.18 -7.711 8.492 1 98.56 106 ALA A O 1
ATOM 796 N N . ALA A 1 107 ? -1.079 -6.043 7.547 1 98.75 107 ALA A N 1
ATOM 797 C CA . ALA A 1 107 ? -1.976 -5.008 8.055 1 98.75 107 ALA A CA 1
ATOM 798 C C . ALA A 1 107 ? -3.385 -5.176 7.492 1 98.75 107 ALA A C 1
ATOM 800 O O . ALA A 1 107 ? -4.371 -4.988 8.203 1 98.75 107 ALA A O 1
ATOM 801 N N . ILE A 1 108 ? -3.449 -5.488 6.215 1 98.88 108 ILE A N 1
ATOM 802 C CA . ILE A 1 108 ? -4.75 -5.762 5.609 1 98.88 108 ILE A CA 1
ATOM 803 C C . ILE A 1 108 ? -5.391 -6.969 6.285 1 98.88 108 ILE A C 1
ATOM 805 O O . ILE A 1 108 ? -6.586 -6.949 6.602 1 98.88 108 ILE A O 1
ATOM 809 N N . ALA A 1 109 ? -4.605 -8 6.512 1 98.75 109 ALA A N 1
ATOM 810 C CA . ALA A 1 109 ? -5.129 -9.18 7.195 1 98.75 109 ALA A CA 1
ATOM 811 C C . ALA A 1 109 ? -5.645 -8.82 8.586 1 98.75 109 ALA A C 1
ATOM 813 O O . ALA A 1 109 ? -6.734 -9.242 8.984 1 98.75 109 ALA A O 1
ATOM 814 N N . LEU A 1 110 ? -4.93 -8.078 9.312 1 98.19 110 LEU A N 1
ATOM 815 C CA . LEU A 1 110 ? -5.312 -7.664 10.664 1 98.19 110 LEU A CA 1
ATOM 816 C C . LEU A 1 110 ? -6.598 -6.844 10.633 1 98.19 110 LEU A C 1
ATOM 818 O O . LEU A 1 110 ? -7.5 -7.062 11.445 1 98.19 110 LEU A O 1
ATOM 822 N N . ALA A 1 111 ? -6.676 -5.895 9.734 1 98.44 111 ALA A N 1
ATOM 823 C CA . ALA A 1 111 ? -7.836 -5.012 9.633 1 98.44 111 ALA A CA 1
ATOM 824 C C . ALA A 1 111 ? -9.109 -5.805 9.352 1 98.44 111 ALA A C 1
ATOM 826 O O . ALA A 1 111 ? -10.211 -5.367 9.703 1 98.44 111 ALA A O 1
ATOM 827 N N . HIS A 1 112 ? -8.961 -6.953 8.766 1 98.5 112 HIS A N 1
ATOM 828 C CA . HIS A 1 112 ? -10.109 -7.766 8.398 1 98.5 112 HIS A CA 1
ATOM 829 C C . HIS A 1 112 ? -10.273 -8.953 9.336 1 98.5 112 HIS A C 1
ATOM 831 O O . HIS A 1 112 ? -11.109 -9.836 9.094 1 98.5 112 HIS A O 1
ATOM 837 N N . ASP A 1 113 ? -9.453 -9.047 10.336 1 97.69 113 ASP A N 1
ATOM 838 C CA . ASP A 1 113 ? -9.438 -10.195 11.242 1 97.69 113 ASP A CA 1
ATOM 839 C C . ASP A 1 113 ? -9.328 -11.5 10.461 1 97.69 113 ASP A C 1
ATOM 841 O O . ASP A 1 113 ? -10.086 -12.445 10.703 1 97.69 113 ASP A O 1
ATOM 845 N N . ALA A 1 114 ? -8.43 -11.508 9.477 1 98.44 114 ALA A N 1
ATOM 846 C CA . ALA A 1 114 ? -8.266 -12.625 8.555 1 98.44 114 ALA A CA 1
ATOM 847 C C . ALA A 1 114 ? -7.027 -13.445 8.898 1 98.44 114 ALA A C 1
ATOM 849 O O . ALA A 1 114 ? -6.16 -12.992 9.648 1 98.44 114 ALA A O 1
ATOM 850 N N . VAL A 1 115 ? -6.953 -14.633 8.398 1 98.19 115 VAL A N 1
ATOM 851 C CA . VAL A 1 115 ? -5.758 -15.469 8.453 1 98.19 115 VAL A CA 1
ATOM 852 C C . VAL A 1 115 ? -4.883 -15.188 7.23 1 98.19 115 VAL A C 1
ATOM 854 O O . VAL A 1 115 ? -5.348 -15.266 6.094 1 98.19 115 VAL A O 1
ATOM 857 N N . LEU A 1 116 ? -3.668 -14.836 7.523 1 98.75 116 LEU A N 1
ATOM 858 C CA . LEU A 1 116 ? -2.682 -14.664 6.461 1 98.75 116 LEU A CA 1
ATOM 859 C C . LEU A 1 116 ? -2.07 -16.016 6.07 1 98.75 116 LEU A C 1
ATOM 861 O O . LEU A 1 116 ? -1.497 -16.703 6.91 1 98.75 116 LEU A O 1
ATOM 865 N N . VAL A 1 117 ? -2.281 -16.359 4.84 1 98.75 117 VAL A N 1
ATOM 866 C CA . VAL A 1 117 ? -1.732 -17.609 4.332 1 98.75 117 VAL A CA 1
ATOM 867 C C . VAL A 1 117 ? -0.418 -17.344 3.602 1 98.75 117 VAL A C 1
ATOM 869 O O . VAL A 1 117 ? -0.393 -16.625 2.596 1 98.75 117 VAL A O 1
ATOM 872 N N . THR A 1 118 ? 0.633 -17.906 4.105 1 98.56 118 THR A N 1
ATOM 873 C CA . THR A 1 118 ? 1.971 -17.672 3.576 1 98.56 118 THR A CA 1
ATOM 874 C C . THR A 1 118 ? 2.871 -18.875 3.803 1 98.56 118 THR A C 1
ATOM 876 O O . THR A 1 118 ? 2.605 -19.703 4.68 1 98.56 118 THR A O 1
ATOM 879 N N . GLN A 1 119 ? 3.822 -18.984 2.887 1 97.38 119 GLN A N 1
ATOM 880 C CA . GLN A 1 119 ? 4.84 -20.016 3.088 1 97.38 119 GLN A CA 1
ATOM 881 C C . GLN A 1 119 ? 6.047 -19.453 3.838 1 97.38 119 GLN A C 1
ATOM 883 O O . GLN A 1 119 ? 6.926 -20.203 4.262 1 97.38 119 GLN A O 1
ATOM 888 N N . ASN A 1 120 ? 6.164 -18.125 3.992 1 95.5 120 ASN A N 1
ATOM 889 C CA . ASN A 1 120 ? 7.215 -17.453 4.746 1 95.5 120 ASN A CA 1
ATOM 890 C C . ASN A 1 120 ? 6.734 -17.047 6.141 1 95.5 120 ASN A C 1
ATOM 892 O O . ASN A 1 120 ? 6.684 -15.859 6.461 1 95.5 120 ASN A O 1
ATOM 896 N N . VAL A 1 121 ? 6.508 -17.953 6.949 1 94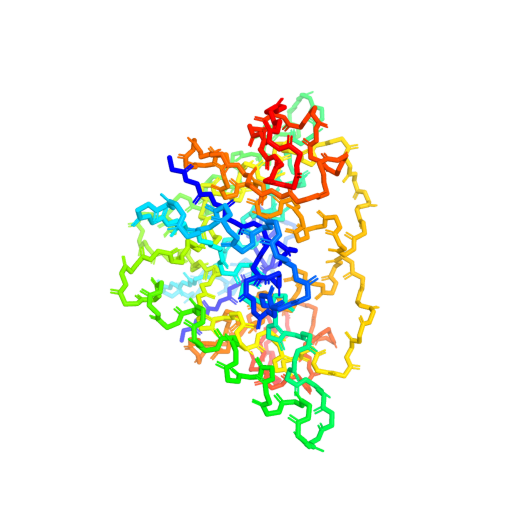.62 121 VAL A N 1
ATOM 897 C CA . VAL A 1 121 ? 5.879 -17.766 8.25 1 94.62 121 VAL A CA 1
ATOM 898 C C . VAL A 1 121 ? 6.785 -16.938 9.148 1 94.62 121 VAL A C 1
ATOM 900 O O . VAL A 1 121 ? 6.301 -16.109 9.93 1 94.62 121 VAL A O 1
ATOM 903 N N . LYS A 1 122 ? 8.055 -17.062 9.086 1 92.12 122 LYS A N 1
ATOM 904 C CA . LYS A 1 122 ? 9.023 -16.438 9.977 1 92.12 122 LYS A CA 1
ATOM 905 C C . LYS A 1 122 ? 8.93 -14.922 9.914 1 92.12 122 LYS A C 1
ATOM 907 O O . LYS A 1 122 ? 9.18 -14.234 10.906 1 92.12 122 LYS A O 1
ATOM 912 N N . ASP A 1 123 ? 8.5 -14.43 8.758 1 90.31 123 ASP A N 1
ATOM 913 C CA . ASP A 1 123 ? 8.453 -12.984 8.555 1 90.31 123 ASP A CA 1
ATOM 914 C C . ASP A 1 123 ? 7.227 -12.383 9.234 1 90.31 123 ASP A C 1
ATOM 916 O O . ASP A 1 123 ? 7.129 -11.156 9.375 1 90.31 123 ASP A O 1
ATOM 920 N N . PHE A 1 124 ? 6.305 -13.25 9.758 1 93.19 124 PHE A N 1
ATOM 921 C CA . PHE A 1 124 ? 5.031 -12.734 10.234 1 93.19 124 PHE A CA 1
ATOM 922 C C . PHE A 1 124 ? 4.75 -13.211 11.656 1 93.19 124 PHE A C 1
ATOM 924 O O . PHE A 1 124 ? 3.906 -12.648 12.352 1 93.19 124 PHE A O 1
ATOM 931 N N . VAL A 1 125 ? 5.406 -14.195 12.023 1 88.69 125 VAL A N 1
ATOM 932 C CA . VAL A 1 125 ? 5.145 -14.789 13.336 1 88.69 125 VAL A CA 1
ATOM 933 C C . VAL A 1 125 ? 5.488 -13.789 14.43 1 88.69 125 VAL A C 1
ATOM 935 O O . VAL A 1 125 ? 6.527 -13.133 14.383 1 88.69 125 VAL A O 1
ATOM 938 N N . GLY A 1 126 ? 4.574 -13.664 15.461 1 84.88 126 GLY A N 1
ATOM 939 C CA . GLY A 1 126 ? 4.816 -12.805 16.609 1 84.88 126 GLY A CA 1
ATOM 940 C C . GLY A 1 126 ? 4.445 -11.359 16.359 1 84.88 126 GLY A C 1
ATOM 941 O O . GLY A 1 126 ? 4.715 -10.492 17.203 1 84.88 126 GLY A O 1
ATOM 942 N N . ARG A 1 127 ? 3.805 -11.016 15.227 1 85.62 127 ARG A N 1
ATOM 943 C CA . ARG A 1 127 ? 3.484 -9.633 14.883 1 85.62 127 ARG A CA 1
ATOM 944 C C . ARG A 1 127 ? 2 -9.352 15.094 1 85.62 127 ARG A C 1
ATOM 946 O O . ARG A 1 127 ? 1.503 -8.297 14.68 1 85.62 127 ARG A O 1
ATOM 953 N N . GLY A 1 128 ? 1.252 -10.32 15.648 1 87.19 128 GLY A N 1
ATOM 954 C CA . GLY A 1 128 ? -0.146 -10.078 15.969 1 87.19 128 GLY A CA 1
ATOM 955 C C . GLY A 1 128 ? -1.097 -10.57 14.891 1 87.19 128 GLY A C 1
ATOM 956 O O . GLY A 1 128 ? -2.316 -10.469 15.047 1 87.19 128 GLY A O 1
ATOM 957 N N . VAL A 1 129 ? -0.576 -11.086 13.867 1 94.44 129 VAL A N 1
ATOM 958 C CA . VAL A 1 129 ? -1.418 -11.586 12.781 1 94.44 129 VAL A CA 1
ATOM 959 C C . VAL A 1 129 ? -1.484 -13.109 12.836 1 94.44 129 VAL A C 1
ATOM 961 O O . VAL A 1 129 ? -0.488 -13.766 13.148 1 94.44 129 VAL A O 1
ATOM 964 N N . ARG A 1 130 ? -2.727 -13.688 12.609 1 96.69 130 ARG A N 1
ATOM 965 C CA . ARG A 1 130 ? -2.861 -15.133 12.461 1 96.69 130 ARG A CA 1
ATOM 966 C C . ARG A 1 130 ? -2.285 -15.602 11.133 1 96.69 130 ARG A C 1
ATOM 968 O O . ARG A 1 130 ? -2.555 -15.008 10.086 1 96.69 130 ARG A O 1
ATOM 975 N N . VAL A 1 131 ? -1.444 -16.719 11.242 1 98.12 131 VAL A N 1
ATOM 976 C CA . VAL A 1 131 ? -0.733 -17.156 10.047 1 98.12 131 VAL A CA 1
ATOM 977 C C . VAL A 1 131 ? -0.979 -18.656 9.828 1 98.12 131 VAL A C 1
ATOM 979 O O . VAL A 1 131 ? -1.038 -19.422 10.789 1 98.12 131 VAL A O 1
ATOM 982 N N . PHE A 1 132 ? -1.194 -19.031 8.586 1 98.25 132 PHE A N 1
ATOM 983 C CA . PHE A 1 132 ? -1.297 -20.422 8.18 1 98.25 132 PHE A CA 1
ATOM 984 C C . PHE A 1 132 ? -0.324 -20.734 7.047 1 98.25 132 PHE A C 1
ATOM 986 O O . PHE A 1 132 ? -0.225 -19.969 6.086 1 98.25 132 PHE A O 1
ATOM 993 N N . ASP A 1 133 ? 0.418 -21.797 7.191 1 98.25 133 ASP A N 1
ATOM 994 C CA . ASP A 1 133 ? 1.319 -22.281 6.148 1 98.25 133 ASP A CA 1
ATOM 995 C C . ASP A 1 133 ? 0.703 -23.453 5.391 1 98.25 133 ASP A C 1
ATOM 997 O O . ASP A 1 133 ? 0.639 -24.562 5.914 1 98.25 133 ASP A O 1
ATOM 1001 N N . PRO A 1 134 ? 0.37 -23.203 4.156 1 97.88 134 PRO A N 1
ATOM 1002 C CA . PRO A 1 134 ? -0.315 -24.281 3.439 1 97.88 134 PRO A CA 1
ATOM 1003 C C . PRO A 1 134 ? 0.618 -25.438 3.074 1 97.88 134 PRO A C 1
ATOM 1005 O O . PRO A 1 134 ? 0.154 -26.531 2.762 1 97.88 134 PRO A O 1
ATOM 1008 N N . SER A 1 135 ? 1.942 -25.156 3 1 96.25 135 SER A N 1
ATOM 1009 C CA . SER A 1 135 ? 2.891 -26.203 2.625 1 96.25 135 SER A CA 1
ATOM 1010 C C . SER A 1 135 ? 3.082 -27.203 3.756 1 96.25 135 SER A C 1
ATOM 1012 O O . SER A 1 135 ? 3.398 -28.375 3.512 1 96.25 135 SER A O 1
ATOM 1014 N N . THR A 1 136 ? 2.881 -26.844 5.008 1 95.62 136 THR A N 1
ATOM 1015 C CA . THR A 1 136 ? 3.082 -27.719 6.152 1 95.62 136 THR A CA 1
ATOM 1016 C C . THR A 1 136 ? 1.757 -28.016 6.848 1 95.62 136 THR A C 1
ATOM 1018 O O . THR A 1 136 ? 1.673 -28.922 7.672 1 95.62 136 THR A O 1
ATOM 1021 N N . GLY A 1 137 ? 0.738 -27.25 6.535 1 95.5 137 GLY A N 1
ATOM 1022 C CA . GLY A 1 137 ? -0.552 -27.406 7.188 1 95.5 137 GLY A CA 1
ATOM 1023 C C . GLY A 1 137 ? -0.556 -26.922 8.625 1 95.5 137 GLY A C 1
ATOM 1024 O O . GLY A 1 137 ? -1.322 -27.406 9.453 1 95.5 137 GLY A O 1
ATOM 1025 N N . THR A 1 138 ? 0.276 -25.891 8.906 1 94.75 138 THR A N 1
ATOM 1026 C CA . THR A 1 138 ? 0.426 -25.453 10.289 1 94.75 138 THR A CA 1
ATOM 1027 C C . THR A 1 138 ? -0.116 -24.047 10.477 1 94.75 138 THR A C 1
ATOM 1029 O O . THR A 1 138 ? -0.022 -23.219 9.57 1 94.75 138 THR A O 1
ATOM 1032 N N . GLU A 1 139 ? -0.677 -23.844 11.719 1 94 139 GLU A N 1
ATOM 1033 C CA . GLU A 1 139 ? -1.143 -22.531 12.148 1 94 139 GLU A CA 1
ATOM 1034 C C . GLU A 1 139 ? -0.171 -21.891 13.133 1 94 139 GLU A C 1
ATOM 1036 O O . GLU A 1 139 ? 0.428 -22.594 13.961 1 94 139 GLU A O 1
ATOM 1041 N N . HIS A 1 140 ? -0.007 -20.672 12.961 1 92 140 HIS A N 1
ATOM 1042 C CA . HIS 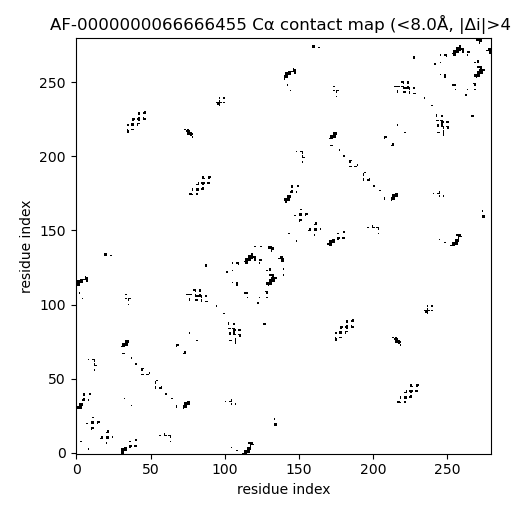A 1 140 ? 0.891 -19.922 13.836 1 92 140 HIS A CA 1
ATOM 1043 C C . HIS A 1 140 ? 0.231 -18.641 14.336 1 92 140 HIS A C 1
ATOM 1045 O O . HIS A 1 140 ? -0.6 -18.047 13.641 1 92 140 HIS A O 1
ATOM 1051 N N . MET B 1 1 ? -8.352 16.781 -9.797 1 97 1 MET B N 1
ATOM 1052 C CA . MET B 1 1 ? -8.25 16.297 -8.43 1 97 1 MET B CA 1
ATOM 1053 C C . MET B 1 1 ? -6.836 16.484 -7.887 1 97 1 MET B C 1
ATOM 1055 O O . MET B 1 1 ? -5.855 16.281 -8.609 1 97 1 MET B O 1
A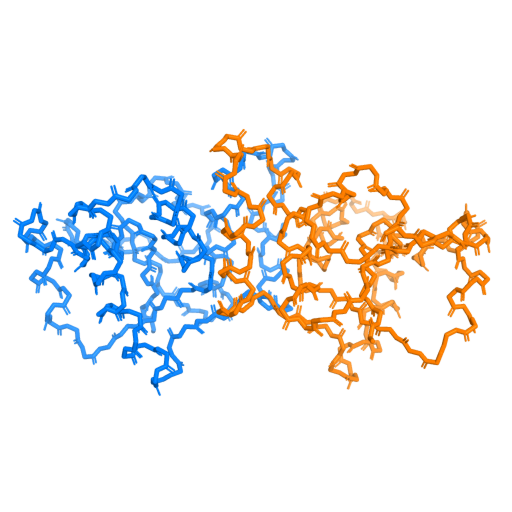TOM 1059 N N . LEU B 1 2 ? -6.699 17.031 -6.691 1 98.69 2 LEU B N 1
ATOM 1060 C CA . LEU B 1 2 ? -5.414 17.203 -6.027 1 98.69 2 LEU B CA 1
ATOM 1061 C C . LEU B 1 2 ? -5.219 16.172 -4.93 1 98.69 2 LEU B C 1
ATOM 1063 O O . LEU B 1 2 ? -6.082 16.016 -4.059 1 98.69 2 LEU B O 1
ATOM 1067 N N . ILE B 1 3 ? -4.121 15.43 -5.043 1 98.88 3 ILE B N 1
ATOM 1068 C CA . ILE B 1 3 ? -3.758 14.469 -4.004 1 98.88 3 ILE B CA 1
ATOM 1069 C C . ILE B 1 3 ? -2.521 14.969 -3.256 1 98.88 3 ILE B C 1
ATOM 1071 O O . ILE B 1 3 ? -1.464 15.164 -3.855 1 98.88 3 ILE B O 1
ATOM 1075 N N . LEU B 1 4 ? -2.688 15.195 -1.972 1 98.88 4 LEU B N 1
ATOM 1076 C CA . LEU B 1 4 ? -1.595 15.711 -1.15 1 98.88 4 LEU B CA 1
ATOM 1077 C C . LEU B 1 4 ? -0.681 14.57 -0.699 1 98.88 4 LEU B C 1
ATOM 1079 O O . LEU B 1 4 ? -1.147 13.578 -0.135 1 98.88 4 LEU B O 1
ATOM 1083 N N . ASP B 1 5 ? 0.619 14.727 -0.939 1 98.5 5 ASP B N 1
ATOM 1084 C CA . ASP B 1 5 ? 1.643 13.805 -0.468 1 98.5 5 ASP B CA 1
ATOM 1085 C C . ASP B 1 5 ? 1.897 13.977 1.027 1 98.5 5 ASP B C 1
ATOM 1087 O O . ASP B 1 5 ? 1.334 14.875 1.657 1 98.5 5 ASP B O 1
ATOM 1091 N N . THR B 1 6 ? 2.701 13.102 1.553 1 98.62 6 THR B N 1
ATOM 1092 C CA . THR B 1 6 ? 2.91 13.039 2.994 1 98.62 6 THR B CA 1
ATOM 1093 C C . THR B 1 6 ? 3.498 14.344 3.516 1 98.62 6 THR B C 1
ATOM 1095 O O . THR B 1 6 ? 3.07 14.852 4.555 1 98.62 6 THR B O 1
ATOM 1098 N N . ASN B 1 7 ? 4.469 14.906 2.799 1 97.94 7 ASN B N 1
ATOM 1099 C CA . ASN B 1 7 ? 5.117 16.109 3.301 1 97.94 7 ASN B CA 1
ATOM 1100 C C . ASN B 1 7 ? 4.16 17.297 3.312 1 97.94 7 ASN B C 1
ATOM 1102 O O . ASN B 1 7 ? 4.277 18.188 4.156 1 97.94 7 ASN B O 1
ATOM 1106 N N . VAL B 1 8 ? 3.191 17.359 2.408 1 98.69 8 VAL B N 1
ATOM 1107 C CA . VAL B 1 8 ? 2.211 18.438 2.396 1 98.69 8 VAL B CA 1
ATOM 1108 C C . VAL B 1 8 ? 1.2 18.219 3.523 1 98.69 8 VAL B C 1
ATOM 1110 O O . VAL B 1 8 ? 0.796 19.188 4.184 1 98.69 8 VAL B O 1
ATOM 1113 N N . ILE B 1 9 ? 0.795 17 3.76 1 98.81 9 ILE B N 1
ATOM 1114 C CA . ILE B 1 9 ? -0.076 16.688 4.887 1 98.81 9 ILE B CA 1
ATOM 1115 C C . ILE B 1 9 ? 0.625 17.047 6.195 1 98.81 9 ILE B C 1
ATOM 1117 O O . ILE B 1 9 ? 0.02 17.641 7.086 1 98.81 9 ILE B O 1
ATOM 1121 N N . ALA B 1 10 ? 1.894 16.672 6.293 1 98.38 10 ALA B N 1
ATOM 1122 C CA . ALA B 1 10 ? 2.672 17.016 7.48 1 98.38 10 ALA B CA 1
ATOM 1123 C C . ALA B 1 10 ? 2.709 18.531 7.691 1 98.38 10 ALA B C 1
ATOM 1125 O O . ALA B 1 10 ? 2.6 19 8.828 1 98.38 10 ALA B O 1
ATOM 1126 N N . ALA B 1 11 ? 2.854 19.266 6.613 1 98.19 11 ALA B N 1
ATOM 1127 C CA . ALA B 1 11 ? 2.83 20.719 6.699 1 98.19 11 ALA B CA 1
ATOM 1128 C C . ALA B 1 11 ? 1.474 21.219 7.188 1 98.19 11 ALA B C 1
ATOM 1130 O O . ALA B 1 11 ? 1.4 22.172 7.98 1 98.19 11 ALA B O 1
ATOM 1131 N N . ALA B 1 12 ? 0.409 20.609 6.734 1 97.88 12 ALA B N 1
ATOM 1132 C CA . ALA B 1 12 ? -0.945 20.969 7.141 1 97.88 12 ALA B CA 1
ATOM 1133 C C . ALA B 1 12 ? -1.154 20.719 8.633 1 97.88 12 ALA B C 1
ATOM 1135 O O . ALA B 1 12 ? -1.952 21.406 9.281 1 97.88 12 ALA B O 1
ATOM 1136 N N . MET B 1 13 ? -0.416 19.766 9.172 1 98.12 13 MET B N 1
ATOM 1137 C CA . MET B 1 13 ? -0.557 19.391 10.578 1 98.12 13 MET B CA 1
ATOM 1138 C C . MET B 1 13 ? 0.092 20.438 11.484 1 98.12 13 MET B C 1
ATOM 1140 O O . MET B 1 13 ? -0.263 20.547 12.656 1 98.12 13 MET B O 1
ATOM 1144 N N . VAL B 1 14 ? 1.085 21.125 10.984 1 97.62 14 VAL B N 1
ATOM 1145 C CA . VAL B 1 14 ? 1.779 22.156 11.742 1 97.62 14 VAL B CA 1
ATOM 1146 C C . VAL B 1 14 ? 1.852 23.453 10.93 1 97.62 14 VAL B C 1
ATOM 1148 O O . VAL B 1 14 ? 2.941 23.906 10.578 1 97.62 14 VAL B O 1
ATOM 1151 N N . PRO B 1 15 ? 0.732 24.062 10.75 1 97.38 15 PRO B N 1
ATOM 1152 C CA . PRO B 1 15 ? 0.649 25.188 9.82 1 97.38 15 PRO B CA 1
ATOM 1153 C C . PRO B 1 15 ? 1.506 26.375 10.25 1 97.38 15 PRO B C 1
ATOM 1155 O O . PRO B 1 15 ? 2.023 27.109 9.406 1 97.38 15 PRO B O 1
ATOM 1158 N N . GLU B 1 16 ? 1.681 26.594 11.516 1 97.25 16 GLU B N 1
ATOM 1159 C CA . GLU B 1 16 ? 2.461 27.719 12.008 1 97.25 16 GLU B CA 1
ATOM 1160 C C . GLU B 1 16 ? 3.918 27.625 11.562 1 97.25 16 GLU B C 1
ATOM 1162 O O . GLU B 1 16 ? 4.602 28.641 11.422 1 97.25 16 GLU B O 1
ATOM 1167 N N . LYS B 1 17 ? 4.395 26.453 11.297 1 97.62 17 LYS B N 1
ATOM 1168 C CA . LYS B 1 17 ? 5.77 26.25 10.859 1 97.62 17 LYS B CA 1
ATOM 1169 C C . LYS B 1 17 ? 5.863 26.203 9.336 1 97.62 17 LYS B C 1
ATOM 1171 O O . LYS B 1 17 ? 6.957 26.188 8.773 1 97.62 17 LYS B O 1
ATOM 1176 N N . ASN B 1 18 ? 4.711 26.156 8.688 1 97.81 18 ASN B N 1
ATOM 1177 C CA . ASN B 1 18 ? 4.652 26.047 7.23 1 97.81 18 ASN B CA 1
ATOM 1178 C C . ASN B 1 18 ? 3.654 27.031 6.637 1 97.81 18 ASN B C 1
ATOM 1180 O O . ASN B 1 18 ? 2.707 26.641 5.957 1 97.81 18 ASN B O 1
ATOM 1184 N N . PRO B 1 19 ? 3.908 28.328 6.805 1 97.56 19 PRO B N 1
ATOM 1185 C CA . PRO B 1 19 ? 2.889 29.328 6.477 1 97.56 19 PRO B CA 1
ATOM 1186 C C . PRO B 1 19 ? 2.576 29.375 4.98 1 97.56 19 PRO B C 1
ATOM 1188 O O . PRO B 1 19 ? 1.436 29.641 4.594 1 97.56 19 PRO B O 1
ATOM 1191 N N . VAL B 1 20 ? 3.498 29.172 4.125 1 97.94 20 VAL B N 1
ATOM 1192 C CA . VAL B 1 20 ? 3.291 29.234 2.684 1 97.94 20 VAL B CA 1
ATOM 1193 C C . VAL B 1 20 ? 2.365 28.109 2.234 1 97.94 20 VAL B C 1
ATOM 1195 O O . VAL B 1 20 ? 1.375 28.359 1.54 1 97.94 20 VAL B O 1
ATOM 1198 N N . VAL B 1 21 ? 2.674 26.922 2.639 1 98.19 21 VAL B N 1
ATOM 1199 C CA . VAL B 1 21 ? 1.848 25.781 2.287 1 98.19 21 VAL B CA 1
ATOM 1200 C C . VAL B 1 21 ? 0.461 25.922 2.912 1 98.19 21 VAL B C 1
ATOM 1202 O O . VAL B 1 21 ? -0.551 25.656 2.262 1 98.19 21 VAL B O 1
ATOM 1205 N N . ALA B 1 22 ? 0.445 26.359 4.148 1 97.31 22 ALA B N 1
ATOM 1206 C CA . ALA B 1 22 ? -0.818 26.547 4.859 1 97.31 22 ALA B CA 1
ATOM 1207 C C . ALA B 1 22 ? -1.713 27.547 4.137 1 97.31 22 ALA B C 1
ATOM 1209 O O . ALA B 1 22 ? -2.918 27.312 3.994 1 97.31 22 ALA B O 1
ATOM 1210 N N . ALA B 1 23 ? -1.133 28.625 3.736 1 97.56 23 ALA B N 1
ATOM 1211 C CA . ALA B 1 23 ? -1.885 29.656 3.02 1 97.56 23 ALA B CA 1
ATOM 1212 C C . ALA B 1 23 ? -2.43 29.109 1.701 1 97.56 23 ALA B C 1
ATOM 1214 O O . ALA B 1 23 ? -3.564 29.406 1.32 1 97.56 23 ALA B O 1
ATOM 1215 N N . TRP B 1 24 ? -1.602 28.375 0.988 1 98.06 24 TRP B N 1
ATOM 1216 C CA . TRP B 1 24 ? -2.035 27.766 -0.27 1 98.06 24 TRP B CA 1
ATOM 1217 C C . TRP B 1 24 ? -3.186 26.797 -0.041 1 98.06 24 TRP B C 1
ATOM 1219 O O . TRP B 1 24 ? -4.18 26.812 -0.771 1 98.06 24 TRP B O 1
ATOM 1229 N N . LEU B 1 25 ? -3.121 25.953 0.96 1 97.88 25 LEU B N 1
ATOM 1230 C CA . LEU B 1 25 ? -4.156 24.969 1.282 1 97.88 25 LEU B CA 1
ATOM 1231 C C . LEU B 1 25 ? -5.484 25.656 1.572 1 97.88 25 LEU B C 1
ATOM 1233 O O . LEU B 1 25 ? -6.547 25.141 1.229 1 97.88 25 LEU B O 1
ATOM 1237 N N . ALA B 1 26 ? -5.41 26.797 2.199 1 96.56 26 ALA B N 1
ATOM 1238 C CA . ALA B 1 26 ? -6.605 27.531 2.604 1 96.56 26 ALA B CA 1
ATOM 1239 C C . ALA B 1 26 ? -7.379 28.031 1.386 1 96.56 26 ALA B C 1
ATOM 1241 O O . ALA B 1 26 ? -8.562 28.359 1.491 1 96.56 26 ALA B O 1
ATOM 1242 N N . THR B 1 27 ? -6.723 28.062 0.257 1 96.88 27 THR B N 1
ATOM 1243 C CA . THR B 1 27 ? -7.363 28.562 -0.956 1 96.88 27 THR B CA 1
ATOM 1244 C C . THR B 1 27 ? -8.148 27.438 -1.646 1 96.88 27 THR B C 1
ATOM 1246 O O . THR B 1 27 ? -8.953 27.703 -2.539 1 96.88 27 THR B O 1
ATOM 1249 N N . LEU B 1 28 ? -7.938 26.219 -1.262 1 97.25 28 LEU B N 1
ATOM 1250 C CA . LEU B 1 28 ? -8.5 25.078 -1.978 1 97.25 28 LEU B CA 1
ATOM 1251 C C . LEU B 1 28 ? -9.914 24.781 -1.504 1 97.25 28 LEU B C 1
ATOM 1253 O O . LEU B 1 28 ? -10.203 24.844 -0.306 1 97.25 28 LEU B O 1
ATOM 1257 N N . PRO B 1 29 ? -10.766 24.484 -2.424 1 95.62 29 PRO B N 1
ATOM 1258 C CA . PRO B 1 29 ? -12.094 24.016 -2.018 1 95.62 29 PRO B CA 1
ATOM 1259 C C . PRO B 1 29 ? -12.07 22.609 -1.434 1 95.62 29 PRO B C 1
ATOM 1261 O O . PRO B 1 29 ? -13.031 22.188 -0.775 1 95.62 29 PRO B O 1
ATOM 1264 N N . GLY B 1 30 ? -11.109 21.828 -1.717 1 96.19 30 GLY B N 1
ATOM 1265 C CA . GLY B 1 30 ? -10.938 20.453 -1.241 1 96.19 30 GLY B CA 1
ATOM 1266 C C . GLY B 1 30 ? -9.727 19.766 -1.832 1 96.19 30 GLY B C 1
ATOM 1267 O O . GLY B 1 30 ? -9.156 20.234 -2.818 1 96.19 30 GLY B O 1
ATOM 1268 N N . PHE B 1 31 ? -9.352 18.734 -1.222 1 98.5 31 PHE B N 1
ATOM 1269 C CA . PHE B 1 31 ? -8.234 17.922 -1.673 1 98.5 31 PHE B CA 1
ATOM 1270 C C . PHE B 1 31 ? -8.367 16.484 -1.173 1 98.5 31 PHE B C 1
ATOM 1272 O O . PHE B 1 31 ? -9.266 16.188 -0.376 1 98.5 31 PHE B O 1
ATOM 1279 N N . TYR B 1 32 ? -7.617 15.656 -1.784 1 98.94 32 TYR B N 1
ATOM 1280 C CA . TYR B 1 32 ? -7.547 14.25 -1.41 1 98.94 32 TYR B CA 1
ATOM 1281 C C . TYR B 1 32 ? -6.172 13.898 -0.856 1 98.94 32 TYR B C 1
ATOM 1283 O O . TYR B 1 32 ? -5.211 14.648 -1.033 1 98.94 32 TYR B O 1
ATOM 1291 N N . THR B 1 33 ? -6.129 12.859 -0.119 1 98.94 33 THR B N 1
ATOM 1292 C CA . THR B 1 33 ? -4.875 12.18 0.188 1 98.94 33 THR B CA 1
ATOM 1293 C C . THR B 1 33 ? -5.039 10.664 0.089 1 98.94 33 THR B C 1
ATOM 1295 O O . THR B 1 33 ? -6.027 10.18 -0.47 1 98.94 33 THR B O 1
ATOM 1298 N N . THR B 1 34 ? -3.99 9.93 0.549 1 98.94 34 THR B N 1
ATOM 1299 C CA . THR B 1 34 ? -4.027 8.492 0.3 1 98.94 34 THR B CA 1
ATOM 1300 C C . THR B 1 34 ? -3.898 7.715 1.606 1 98.94 34 THR B C 1
ATOM 1302 O O . THR B 1 34 ? -3.379 8.234 2.596 1 98.94 34 THR B O 1
ATOM 1305 N N . SER B 1 35 ? -4.363 6.469 1.575 1 98.94 35 SER B N 1
ATOM 1306 C CA . SER B 1 35 ? -4.172 5.566 2.703 1 98.94 35 SER B CA 1
ATOM 1307 C C . SER B 1 35 ? -2.691 5.355 3 1 98.94 35 SER B C 1
ATOM 1309 O O . SER B 1 35 ? -2.309 5.145 4.152 1 98.94 35 SER B O 1
ATOM 1311 N N . ILE B 1 36 ? -1.85 5.461 1.98 1 98.94 36 ILE B N 1
ATOM 1312 C CA . ILE B 1 36 ? -0.406 5.352 2.162 1 98.94 36 ILE B CA 1
ATOM 1313 C C . ILE B 1 36 ? 0.105 6.551 2.957 1 98.94 36 ILE B C 1
ATOM 1315 O O . ILE B 1 36 ? 0.968 6.406 3.826 1 98.94 36 ILE B O 1
ATOM 1319 N N . THR B 1 37 ? -0.411 7.738 2.652 1 98.94 37 THR B N 1
ATOM 1320 C CA . THR B 1 37 ? -0.063 8.93 3.414 1 98.94 37 THR B CA 1
ATOM 1321 C C . THR B 1 37 ? -0.477 8.781 4.875 1 98.94 37 THR B C 1
ATOM 1323 O O . THR B 1 37 ? 0.291 9.117 5.781 1 98.94 37 THR B O 1
ATOM 1326 N N . VAL B 1 38 ? -1.677 8.266 5.098 1 98.88 38 VAL B N 1
ATOM 1327 C CA . VAL B 1 38 ? -2.152 8.008 6.453 1 98.88 38 VAL B CA 1
ATOM 1328 C C . VAL B 1 38 ? -1.189 7.066 7.168 1 98.88 38 VAL B C 1
ATOM 1330 O O . VAL B 1 38 ? -0.828 7.301 8.328 1 98.88 38 VAL B O 1
ATOM 1333 N N . MET B 1 39 ? -0.782 6.062 6.488 1 98.88 39 MET B N 1
ATOM 1334 C CA . MET B 1 39 ? 0.154 5.074 7.02 1 98.88 39 MET B CA 1
ATOM 1335 C C . MET B 1 39 ? 1.449 5.742 7.473 1 98.88 39 MET B C 1
ATOM 1337 O O . MET B 1 39 ? 1.947 5.461 8.562 1 98.88 39 MET B O 1
ATOM 1341 N N . GLU B 1 40 ? 1.982 6.586 6.641 1 98.56 40 GLU B N 1
ATOM 1342 C CA . GLU B 1 40 ? 3.244 7.254 6.941 1 98.56 40 GLU B CA 1
ATOM 1343 C C . GLU B 1 40 ? 3.111 8.156 8.164 1 98.56 40 GLU B C 1
ATOM 1345 O O . GLU B 1 40 ? 3.984 8.172 9.031 1 98.56 40 GLU B O 1
ATOM 1350 N N . VAL B 1 41 ? 2.035 8.914 8.242 1 98.56 41 VAL B N 1
ATOM 1351 C CA . VAL B 1 41 ? 1.804 9.812 9.367 1 98.56 41 VAL B CA 1
ATOM 1352 C C . VAL B 1 41 ? 1.627 9 10.648 1 98.56 41 VAL B C 1
ATOM 1354 O O . VAL B 1 41 ? 2.252 9.297 11.672 1 98.56 41 VAL B O 1
ATOM 1357 N N . ALA B 1 42 ? 0.77 7.961 10.578 1 98.25 42 ALA B N 1
ATOM 1358 C CA . ALA B 1 42 ? 0.537 7.113 11.742 1 98.25 42 ALA B CA 1
ATOM 1359 C C . ALA B 1 42 ? 1.838 6.484 12.234 1 98.25 42 ALA B C 1
ATOM 1361 O O . ALA B 1 42 ? 2.125 6.488 13.438 1 98.25 42 ALA B O 1
ATOM 1362 N N . LYS B 1 43 ? 2.598 5.969 11.328 1 97.88 43 LYS B N 1
ATOM 1363 C CA . LYS B 1 43 ? 3.875 5.344 11.656 1 97.88 43 LYS B CA 1
ATOM 1364 C C . LYS B 1 43 ? 4.828 6.344 12.305 1 97.88 43 LYS B C 1
ATOM 1366 O O . LYS B 1 43 ? 5.641 5.977 13.156 1 97.88 43 LYS B O 1
ATOM 1371 N N . GLY B 1 44 ? 4.762 7.582 11.93 1 97.06 44 GLY B N 1
ATOM 1372 C CA . GLY B 1 44 ? 5.621 8.617 12.469 1 97.06 44 GLY B CA 1
ATOM 1373 C C . GLY B 1 44 ? 5.199 9.086 13.852 1 97.06 44 GLY B C 1
ATOM 1374 O O . GLY B 1 44 ? 6.039 9.5 14.656 1 97.06 44 GLY B O 1
ATOM 1375 N N . VAL B 1 45 ? 3.916 8.969 14.164 1 96.75 45 VAL B N 1
ATOM 1376 C CA . VAL B 1 45 ? 3.377 9.602 15.367 1 96.75 45 VAL B CA 1
ATOM 1377 C C . VAL B 1 45 ? 3.146 8.555 16.453 1 96.75 45 VAL B C 1
ATOM 1379 O O . VAL B 1 45 ? 3.531 8.75 17.609 1 96.75 45 VAL B O 1
ATOM 1382 N N . TYR B 1 46 ? 2.633 7.438 16.109 1 90.75 46 TYR B N 1
ATOM 1383 C CA . TYR B 1 46 ? 2.111 6.465 17.062 1 90.75 46 TYR B CA 1
ATOM 1384 C C . TYR B 1 46 ? 3.23 5.887 17.922 1 90.75 46 TYR B C 1
ATOM 1386 O O . TYR B 1 46 ? 3.059 5.684 19.125 1 90.75 46 TYR B O 1
ATOM 1394 N N . PRO B 1 47 ? 4.395 5.703 17.344 1 92.88 47 PRO B N 1
ATOM 1395 C CA . PRO B 1 47 ? 5.445 5.086 18.156 1 92.88 47 PRO B CA 1
ATOM 1396 C C . PRO B 1 47 ? 6.148 6.086 19.062 1 92.88 47 PRO B C 1
ATOM 1398 O O . PRO B 1 47 ? 7.02 5.707 19.859 1 92.88 47 PRO B O 1
ATOM 1401 N N . MET B 1 48 ? 5.746 7.328 18.953 1 94.94 48 MET B N 1
ATOM 1402 C CA . MET B 1 48 ? 6.367 8.336 19.812 1 94.94 48 MET B CA 1
ATOM 1403 C C . MET B 1 48 ? 6.062 8.062 21.281 1 94.94 48 MET B C 1
ATOM 1405 O O . MET B 1 48 ? 5.008 7.52 21.609 1 94.94 48 MET B O 1
ATOM 1409 N N . ALA B 1 49 ? 7.031 8.484 22.125 1 94.75 49 ALA B N 1
ATOM 1410 C CA . ALA B 1 49 ? 6.801 8.391 23.562 1 94.75 49 ALA B CA 1
ATOM 1411 C C . ALA B 1 49 ? 5.582 9.203 23.984 1 94.75 49 ALA B C 1
ATOM 1413 O O . ALA B 1 49 ? 5.34 10.289 23.438 1 94.75 49 ALA B O 1
ATOM 1414 N N . ALA B 1 50 ? 4.996 8.672 24.969 1 94.44 50 ALA B N 1
ATOM 1415 C CA . ALA B 1 50 ? 3.857 9.406 25.516 1 94.44 50 ALA B CA 1
ATOM 1416 C C . ALA B 1 50 ? 4.289 10.773 26.016 1 94.44 50 ALA B C 1
ATOM 1418 O O . ALA B 1 50 ? 5.348 10.906 26.641 1 94.44 50 ALA B O 1
ATOM 1419 N N . GLY B 1 51 ? 3.523 11.812 25.656 1 96.69 51 GLY B N 1
ATOM 1420 C CA . GLY B 1 51 ? 3.811 13.172 26.094 1 96.69 51 GLY B CA 1
ATOM 1421 C C . GLY B 1 51 ? 3.117 14.219 25.234 1 96.69 51 GLY B C 1
ATOM 1422 O O . GLY B 1 51 ? 2.32 13.883 24.359 1 96.69 51 GLY B O 1
ATOM 1423 N N . ARG B 1 52 ? 3.348 15.406 25.594 1 97.06 52 ARG B N 1
ATOM 1424 C CA . ARG B 1 52 ? 2.668 16.547 24.984 1 97.06 52 ARG B CA 1
ATOM 1425 C C . ARG B 1 52 ? 2.906 16.578 23.469 1 97.06 52 ARG B C 1
ATOM 1427 O O . ARG B 1 52 ? 1.99 16.875 22.703 1 97.06 52 ARG B O 1
ATOM 1434 N N . LYS B 1 53 ? 4.09 16.328 23.109 1 96.5 53 LYS B N 1
ATOM 1435 C CA . LYS B 1 53 ? 4.422 16.375 21.688 1 96.5 53 LYS B CA 1
ATOM 1436 C C . LYS B 1 53 ? 3.607 15.352 20.906 1 96.5 53 LYS B C 1
ATOM 1438 O O . LYS B 1 53 ? 3.008 15.68 19.875 1 96.5 53 LYS B O 1
ATOM 1443 N N . ARG B 1 54 ? 3.59 14.102 21.328 1 96.69 54 ARG B N 1
ATOM 1444 C CA . ARG B 1 54 ? 2.812 13.055 20.672 1 96.69 54 ARG B CA 1
ATOM 1445 C C . ARG B 1 54 ? 1.33 13.406 20.641 1 96.69 54 ARG B C 1
ATOM 1447 O O . ARG B 1 54 ? 0.674 13.266 19.609 1 96.69 54 ARG B O 1
ATOM 1454 N N . ASP B 1 55 ? 0.813 13.906 21.734 1 97.44 55 ASP B N 1
ATOM 1455 C CA . ASP B 1 55 ? -0.6 14.258 21.828 1 97.44 55 ASP B CA 1
ATOM 1456 C C . ASP B 1 55 ? -0.964 15.359 20.828 1 97.44 55 ASP B C 1
ATOM 1458 O O . ASP B 1 55 ? -2.02 15.305 20.203 1 97.44 55 ASP B O 1
ATOM 1462 N N . THR B 1 56 ? -0.116 16.281 20.781 1 97.56 56 THR B N 1
ATOM 1463 C CA . THR B 1 56 ? -0.341 17.406 19.859 1 97.56 56 THR B CA 1
ATOM 1464 C C . THR B 1 56 ? -0.348 16.922 18.422 1 97.56 56 THR B C 1
ATOM 1466 O O . THR B 1 56 ? -1.214 17.312 17.641 1 97.56 56 THR B O 1
ATOM 1469 N N . LEU B 1 57 ? 0.547 16.062 18.062 1 98.06 57 LEU B N 1
ATOM 1470 C CA . LEU B 1 57 ? 0.646 15.57 16.703 1 98.06 57 LEU B CA 1
ATOM 1471 C C . LEU B 1 57 ? -0.511 14.625 16.375 1 98.06 57 LEU B C 1
ATOM 1473 O O . LEU B 1 57 ? -1.014 14.625 15.25 1 98.06 57 LEU B O 1
ATOM 1477 N N . MET B 1 58 ? -0.895 13.844 17.312 1 97.62 58 MET B N 1
ATOM 1478 C CA . MET B 1 58 ? -2.061 12.984 17.125 1 97.62 58 MET B CA 1
ATOM 1479 C C . MET B 1 58 ? -3.314 13.812 16.875 1 97.62 58 MET B C 1
ATOM 1481 O O . MET B 1 58 ? -4.094 13.508 15.977 1 97.62 58 MET B O 1
ATOM 1485 N N . ALA B 1 59 ? -3.484 14.828 17.672 1 98.12 59 ALA B N 1
ATOM 1486 C CA . ALA B 1 59 ? -4.629 15.719 17.5 1 98.12 59 ALA B CA 1
ATOM 1487 C C . ALA B 1 59 ? -4.578 16.422 16.141 1 98.12 59 ALA B C 1
ATOM 1489 O O . ALA B 1 59 ? -5.609 16.578 15.484 1 98.12 59 ALA B O 1
ATOM 1490 N N . ALA B 1 60 ? -3.408 16.875 15.766 1 98.38 60 ALA B N 1
ATOM 1491 C CA . ALA B 1 60 ? -3.225 17.516 14.469 1 98.38 60 ALA B CA 1
ATOM 1492 C C . ALA B 1 60 ? -3.545 16.578 13.32 1 98.38 60 ALA B C 1
ATOM 1494 O O . ALA B 1 60 ? -4.195 16.953 12.352 1 98.38 60 ALA B O 1
ATOM 1495 N N . SER B 1 61 ? -3.076 15.32 13.422 1 98.38 61 SER B N 1
ATOM 1496 C CA . SER B 1 61 ? -3.357 14.328 12.391 1 98.38 61 SER B CA 1
ATOM 1497 C C . SER B 1 61 ? -4.855 14.055 12.281 1 98.38 61 SER B C 1
ATOM 1499 O O . SER B 1 61 ? -5.395 13.969 11.172 1 98.38 61 SER B O 1
ATOM 1501 N N . ASP B 1 62 ? -5.516 13.945 13.391 1 97.81 62 ASP B N 1
ATOM 1502 C CA . ASP B 1 62 ? -6.961 13.742 13.406 1 97.81 62 ASP B CA 1
ATOM 1503 C C . ASP B 1 62 ? -7.691 14.906 12.742 1 97.81 62 ASP B C 1
ATOM 1505 O O . ASP B 1 62 ? -8.641 14.703 11.992 1 97.81 62 ASP B O 1
ATOM 1509 N N . ALA B 1 63 ? -7.234 16.047 13.078 1 97.81 63 ALA B N 1
ATOM 1510 C CA . ALA B 1 63 ? -7.863 17.25 12.531 1 97.81 63 ALA B CA 1
ATOM 1511 C C . ALA B 1 63 ? -7.746 17.297 11.016 1 97.81 63 ALA B C 1
ATOM 1513 O O . ALA B 1 63 ? -8.648 17.797 10.328 1 97.81 63 ALA B O 1
ATOM 1514 N N . VAL B 1 64 ? -6.68 16.766 10.5 1 98.12 64 VAL B N 1
ATOM 1515 C CA . VAL B 1 64 ? -6.453 16.781 9.055 1 98.12 64 VAL B CA 1
ATOM 1516 C C . VAL B 1 64 ? -7.23 15.633 8.406 1 98.12 64 VAL B C 1
ATOM 1518 O O . VAL B 1 64 ? -7.895 15.828 7.383 1 98.12 64 VAL B O 1
ATOM 1521 N N . PHE B 1 65 ? -7.27 14.445 9.008 1 98.5 65 PHE B N 1
ATOM 1522 C CA . PHE B 1 65 ? -7.766 13.25 8.32 1 98.5 65 PHE B CA 1
ATOM 1523 C C . PHE B 1 65 ? -9.266 13.094 8.539 1 98.5 65 PHE B C 1
ATOM 1525 O O . PHE B 1 65 ? -9.969 12.586 7.664 1 98.5 65 PHE B O 1
ATOM 1532 N N . ALA B 1 66 ? -9.781 13.547 9.648 1 98.06 66 ALA B N 1
ATOM 1533 C CA . ALA B 1 66 ? -11.18 13.297 9.984 1 98.06 66 ALA B CA 1
ATOM 1534 C C . ALA B 1 66 ? -12.109 13.859 8.914 1 98.06 66 ALA B C 1
ATOM 1536 O O . ALA B 1 66 ? -12.992 13.148 8.414 1 98.06 66 ALA B O 1
ATOM 1537 N N . PRO B 1 67 ? -11.922 15.117 8.547 1 97.88 67 PRO B N 1
ATOM 1538 C CA . PRO B 1 67 ? -12.797 15.633 7.5 1 97.88 67 PRO B CA 1
ATOM 1539 C C . PRO B 1 67 ? -12.641 14.891 6.176 1 97.88 67 PRO B C 1
ATOM 1541 O O . PRO B 1 67 ? -13.602 14.766 5.418 1 97.88 67 PRO B O 1
ATOM 1544 N N . LEU B 1 68 ? -11.469 14.492 5.84 1 98.62 68 LEU B N 1
ATOM 1545 C CA . LEU B 1 68 ? -11.234 13.758 4.602 1 98.62 68 LEU B CA 1
ATOM 1546 C C . LEU B 1 68 ? -11.938 12.406 4.629 1 98.62 68 LEU B C 1
ATOM 1548 O O . LEU B 1 68 ? -12.508 11.977 3.621 1 98.62 68 LEU B O 1
ATOM 1552 N N . VAL B 1 69 ? -11.875 11.734 5.754 1 98.38 69 VAL B N 1
ATOM 1553 C CA . VAL B 1 69 ? -12.578 10.461 5.918 1 98.38 69 VAL B CA 1
ATOM 1554 C C . VAL B 1 69 ? -14.078 10.68 5.734 1 98.38 69 VAL B C 1
ATOM 1556 O O . VAL B 1 69 ? -14.727 9.93 5.004 1 98.38 69 VAL B O 1
ATOM 1559 N N . GLN B 1 70 ? -14.594 11.664 6.336 1 98.12 70 GLN B N 1
ATOM 1560 C CA . GLN B 1 70 ? -16.016 11.961 6.273 1 98.12 70 GLN B CA 1
ATOM 1561 C C . GLN B 1 70 ? -16.453 12.25 4.844 1 98.12 70 GLN B C 1
ATOM 1563 O O . GLN B 1 70 ? -17.578 11.906 4.445 1 98.12 70 GLN B O 1
ATOM 1568 N N . ALA B 1 71 ? -15.609 12.844 4.102 1 98.25 71 ALA B N 1
ATOM 1569 C CA . ALA B 1 71 ? -15.938 13.258 2.736 1 98.25 71 ALA B CA 1
ATOM 1570 C C . ALA B 1 71 ? -15.523 12.188 1.728 1 98.25 71 ALA B C 1
ATOM 1572 O O . ALA B 1 71 ? -15.617 12.406 0.517 1 98.25 71 ALA B O 1
ATOM 1573 N N . ASP B 1 72 ? -15.031 11.039 2.209 1 98.25 72 ASP B N 1
ATOM 1574 C CA . ASP B 1 72 ? -14.555 9.961 1.351 1 98.25 72 ASP B CA 1
ATOM 1575 C C . ASP B 1 72 ? -13.438 10.445 0.429 1 98.25 72 ASP B C 1
ATOM 1577 O O . ASP B 1 72 ? -13.492 10.234 -0.785 1 98.25 72 ASP B O 1
ATOM 1581 N N . ARG B 1 73 ? -12.461 11.156 1.052 1 98.81 73 ARG B N 1
ATOM 1582 C CA . ARG B 1 73 ? -11.391 11.758 0.263 1 98.81 73 ARG B CA 1
ATOM 1583 C C . ARG B 1 73 ? -10.031 11.156 0.63 1 98.81 73 ARG B C 1
ATOM 1585 O O . ARG B 1 73 ? -8.992 11.742 0.341 1 98.81 73 ARG B O 1
ATOM 1592 N N . ILE B 1 74 ? -10.023 10.023 1.336 1 98.94 74 ILE B N 1
ATOM 1593 C CA . ILE B 1 74 ? -8.828 9.203 1.476 1 98.94 74 ILE B CA 1
ATOM 1594 C C . ILE B 1 74 ? -8.852 8.078 0.442 1 98.94 74 ILE B C 1
ATOM 1596 O O . ILE B 1 74 ? -9.648 7.145 0.545 1 98.94 74 ILE B O 1
ATOM 1600 N N . LEU B 1 75 ? -7.992 8.141 -0.515 1 98.94 75 LEU B N 1
ATOM 1601 C CA . LEU B 1 75 ? -7.957 7.168 -1.604 1 98.94 75 LEU B CA 1
ATOM 1602 C C . LEU B 1 75 ? -7.137 5.941 -1.213 1 98.94 75 LEU B C 1
ATOM 1604 O O . LEU B 1 75 ? -6.023 6.074 -0.704 1 98.94 75 LEU B O 1
ATOM 1608 N N . ASN B 1 76 ? -7.688 4.785 -1.414 1 98.94 76 ASN B N 1
ATOM 1609 C CA . ASN B 1 76 ? -7.023 3.523 -1.099 1 98.94 76 ASN B CA 1
ATOM 1610 C C . ASN B 1 76 ? -6.008 3.141 -2.17 1 98.94 76 ASN B C 1
ATOM 1612 O O . ASN B 1 76 ? -6.102 3.594 -3.312 1 98.94 76 ASN B O 1
ATOM 1616 N N . PHE B 1 77 ? -4.98 2.396 -1.753 1 99 77 PHE B N 1
ATOM 1617 C CA . PHE B 1 77 ? -4.184 1.683 -2.744 1 99 77 PHE B CA 1
ATOM 1618 C C . PHE B 1 77 ? -4.926 0.449 -3.246 1 99 77 PHE B C 1
ATOM 1620 O O . PHE B 1 77 ? -5.047 -0.545 -2.527 1 99 77 PHE B O 1
ATOM 1627 N N . ASP B 1 78 ? -5.391 0.533 -4.445 1 98.88 78 ASP B N 1
ATOM 1628 C CA . ASP B 1 78 ? -6.312 -0.483 -4.945 1 98.88 78 ASP B CA 1
ATOM 1629 C C . ASP B 1 78 ? -5.711 -1.229 -6.133 1 98.88 78 ASP B C 1
ATOM 1631 O O . ASP B 1 78 ? -4.512 -1.122 -6.398 1 98.88 78 ASP B O 1
ATOM 1635 N N . TYR B 1 79 ? -6.555 -2.053 -6.734 1 98.75 79 TYR B N 1
ATOM 1636 C CA . TYR B 1 79 ? -6.16 -2.914 -7.844 1 98.75 79 TYR B CA 1
ATOM 1637 C C . TYR B 1 79 ? -5.566 -2.1 -8.984 1 98.75 79 TYR B C 1
ATOM 1639 O O . TYR B 1 79 ? -4.516 -2.453 -9.523 1 98.75 79 TYR B O 1
ATOM 1647 N N . SER B 1 80 ? -6.16 -1.007 -9.383 1 98.56 80 SER B N 1
ATOM 1648 C CA . SER B 1 80 ? -5.668 -0.155 -10.461 1 98.56 80 SER B CA 1
ATOM 1649 C C . SER B 1 80 ? -4.332 0.479 -10.102 1 98.56 80 SER B C 1
ATOM 1651 O O . SER B 1 80 ? -3.41 0.512 -10.922 1 98.56 80 SER B O 1
ATOM 1653 N N . ALA B 1 81 ? -4.211 0.971 -8.883 1 98.88 81 ALA B N 1
ATOM 1654 C CA . ALA B 1 81 ? -2.965 1.575 -8.414 1 98.88 81 ALA B CA 1
ATOM 1655 C C . ALA B 1 81 ? -1.825 0.562 -8.43 1 98.88 81 ALA B C 1
ATOM 1657 O O . ALA B 1 81 ? -0.669 0.92 -8.664 1 98.88 81 ALA B O 1
ATOM 1658 N N . ALA B 1 82 ? -2.111 -0.676 -8.188 1 98.81 82 ALA B N 1
ATOM 1659 C CA . ALA B 1 82 ? -1.104 -1.733 -8.195 1 98.81 82 ALA B CA 1
ATOM 1660 C C . ALA B 1 82 ? -0.396 -1.812 -9.539 1 98.81 82 ALA B C 1
ATOM 1662 O O . ALA B 1 82 ? 0.833 -1.9 -9.602 1 98.81 82 ALA B O 1
ATOM 1663 N N . PHE B 1 83 ? -1.129 -1.735 -10.617 1 97.75 83 PHE B N 1
ATOM 1664 C CA . PHE B 1 83 ? -0.539 -1.809 -11.953 1 97.75 83 PHE B CA 1
ATOM 1665 C C . PHE B 1 83 ? 0.197 -0.518 -12.289 1 97.75 83 PHE B C 1
ATOM 1667 O O . PHE B 1 83 ? 1.242 -0.546 -12.945 1 97.75 83 PHE B O 1
ATOM 1674 N N . CYS B 1 84 ? -0.385 0.586 -11.867 1 98.19 84 CYS B N 1
ATOM 1675 C CA . CYS B 1 84 ? 0.316 1.852 -12.055 1 98.19 84 CYS B CA 1
ATOM 1676 C C . CYS B 1 84 ? 1.669 1.835 -11.359 1 98.19 84 CYS B C 1
ATOM 1678 O O . CYS B 1 84 ? 2.656 2.34 -11.891 1 98.19 84 CYS B O 1
ATOM 1680 N N . TYR B 1 85 ? 1.72 1.234 -10.156 1 98.31 85 TYR B N 1
ATOM 1681 C CA . TYR B 1 85 ? 2.982 1.091 -9.445 1 98.31 85 TYR B CA 1
ATOM 1682 C C . TYR B 1 85 ? 3.99 0.301 -10.266 1 98.31 85 TYR B C 1
ATOM 1684 O O . TYR B 1 85 ? 5.152 0.698 -10.391 1 98.31 85 TYR B O 1
ATOM 1692 N N . ALA B 1 86 ? 3.559 -0.794 -10.781 1 97.12 86 ALA B N 1
ATOM 1693 C CA . ALA B 1 86 ? 4.445 -1.642 -11.578 1 97.12 86 ALA B CA 1
ATOM 1694 C C . ALA B 1 86 ? 5.008 -0.877 -12.773 1 97.12 86 ALA B C 1
ATOM 1696 O O . ALA B 1 86 ? 6.188 -1.014 -13.102 1 97.12 86 ALA B O 1
ATOM 1697 N N . TYR B 1 87 ? 4.141 -0.148 -13.367 1 95 87 TYR B N 1
ATOM 1698 C CA . TYR B 1 87 ? 4.559 0.673 -14.492 1 95 87 TYR B CA 1
ATOM 1699 C C . TYR B 1 87 ? 5.602 1.701 -14.062 1 95 87 TYR B C 1
ATOM 1701 O O . TYR B 1 87 ? 6.66 1.815 -14.68 1 95 87 TYR B O 1
ATOM 1709 N N . LEU B 1 88 ? 5.359 2.408 -12.977 1 95.94 88 LEU B N 1
ATOM 1710 C CA . LEU B 1 88 ? 6.23 3.473 -12.484 1 95.94 88 LEU B CA 1
ATOM 1711 C C . LEU B 1 88 ? 7.59 2.916 -12.07 1 95.94 88 LEU B C 1
ATOM 1713 O O . LEU B 1 88 ? 8.609 3.59 -12.227 1 95.94 88 LEU B O 1
ATOM 1717 N N . MET B 1 89 ? 7.59 1.674 -11.602 1 95.62 89 MET B N 1
ATOM 1718 C CA . MET B 1 89 ? 8.797 1.146 -10.961 1 95.62 89 MET B CA 1
ATOM 1719 C C . MET B 1 89 ? 9.477 0.12 -11.859 1 95.62 89 MET B C 1
ATOM 1721 O O . MET B 1 89 ? 10.375 -0.6 -11.414 1 95.62 89 MET B O 1
ATOM 1725 N N . ALA B 1 90 ? 9.133 0.104 -13.094 1 92.88 90 ALA B N 1
ATOM 1726 C CA . ALA B 1 90 ? 9.633 -0.893 -14.039 1 92.88 90 ALA B CA 1
ATOM 1727 C C . ALA B 1 90 ? 11.156 -0.857 -14.125 1 92.88 90 ALA B C 1
ATOM 1729 O O . ALA B 1 90 ? 11.797 -1.897 -14.281 1 92.88 90 ALA B O 1
ATOM 1730 N N . LYS B 1 91 ? 11.789 0.221 -13.945 1 91.31 91 LYS B N 1
ATOM 1731 C CA . LYS B 1 91 ? 13.227 0.374 -14.109 1 91.31 91 LYS B CA 1
ATOM 1732 C C . LYS B 1 91 ? 13.93 0.489 -12.758 1 91.31 91 LYS B C 1
ATOM 1734 O O . LYS B 1 91 ? 15.078 0.914 -12.68 1 91.31 91 LYS B O 1
ATOM 1739 N N . ARG B 1 92 ? 13.242 0.142 -11.703 1 92.44 92 ARG B N 1
ATOM 1740 C CA . ARG B 1 92 ? 13.789 0.2 -10.352 1 92.44 92 ARG B CA 1
ATOM 1741 C C . ARG B 1 92 ? 13.594 -1.127 -9.625 1 92.44 92 ARG B C 1
ATOM 1743 O O . ARG B 1 92 ? 12.719 -1.248 -8.766 1 92.44 92 ARG B O 1
ATOM 1750 N N . PRO B 1 93 ? 14.445 -2.055 -9.828 1 88.62 93 PRO B N 1
ATOM 1751 C CA . PRO B 1 93 ? 14.25 -3.406 -9.297 1 88.62 93 PRO B CA 1
ATOM 1752 C C . PRO B 1 93 ? 14.531 -3.502 -7.801 1 88.62 93 PRO B C 1
ATOM 1754 O O . PRO B 1 93 ? 13.992 -4.383 -7.125 1 88.62 93 PRO B O 1
ATOM 1757 N N . LYS B 1 94 ? 15.375 -2.637 -7.324 1 94.44 94 LYS B N 1
ATOM 1758 C CA . LYS B 1 94 ? 15.75 -2.684 -5.91 1 94.44 94 LYS B CA 1
ATOM 1759 C C . LYS B 1 94 ? 15.5 -1.34 -5.23 1 94.44 94 LYS B C 1
ATOM 1761 O O . LYS B 1 94 ? 16.438 -0.649 -4.844 1 94.44 94 LYS B O 1
ATOM 1766 N N . PRO B 1 95 ? 14.195 -1.084 -5.023 1 96.69 95 PRO B N 1
ATOM 1767 C CA . PRO B 1 95 ? 13.875 0.196 -4.387 1 96.69 95 PRO B CA 1
ATOM 1768 C C . PRO B 1 95 ? 14.125 0.181 -2.881 1 96.69 95 PRO B C 1
ATOM 1770 O O . PRO B 1 95 ? 14.117 -0.886 -2.262 1 96.69 95 PRO B O 1
ATOM 1773 N N . SER B 1 96 ? 14.383 1.353 -2.328 1 97.25 96 SER B N 1
ATOM 1774 C CA . SER B 1 96 ? 14.352 1.531 -0.881 1 97.25 96 SER B CA 1
ATOM 1775 C C . SER B 1 96 ? 12.922 1.536 -0.353 1 97.25 96 SER B C 1
ATOM 1777 O O . SER B 1 96 ? 11.969 1.593 -1.131 1 97.25 96 SER B O 1
ATOM 1779 N N . ALA B 1 97 ? 12.719 1.492 0.99 1 97.69 97 ALA B N 1
ATOM 1780 C CA . ALA B 1 97 ? 11.406 1.565 1.625 1 97.69 97 ALA B CA 1
ATOM 1781 C C . ALA B 1 97 ? 10.688 2.861 1.256 1 97.69 97 ALA B C 1
ATOM 1783 O O . ALA B 1 97 ? 9.5 2.85 0.922 1 97.69 97 ALA B O 1
ATOM 1784 N N . GLY B 1 98 ? 11.445 3.928 1.313 1 96.62 98 GLY B N 1
ATOM 1785 C CA . GLY B 1 98 ? 10.867 5.215 0.967 1 96.62 98 GLY B CA 1
ATOM 1786 C C . GLY B 1 98 ? 10.414 5.297 -0.479 1 96.62 98 GLY B C 1
ATOM 1787 O O . GLY B 1 98 ? 9.375 5.887 -0.777 1 96.62 98 GLY B O 1
ATOM 1788 N N . GLU B 1 99 ? 11.195 4.766 -1.338 1 96.44 99 GLU B N 1
ATOM 1789 C CA . GLU B 1 99 ? 10.836 4.754 -2.752 1 96.44 99 GLU B CA 1
ATOM 1790 C C . GLU B 1 99 ? 9.562 3.943 -2.992 1 96.44 99 GLU B C 1
ATOM 1792 O O . GLU B 1 99 ? 8.766 4.277 -3.867 1 96.44 99 GLU B O 1
ATOM 1797 N N . VAL B 1 100 ? 9.359 2.887 -2.229 1 98.19 100 VAL B N 1
ATOM 1798 C CA . VAL B 1 100 ? 8.156 2.074 -2.363 1 98.19 100 VAL B CA 1
ATOM 1799 C C . VAL B 1 100 ? 6.93 2.906 -2.004 1 98.19 100 VAL B C 1
ATOM 1801 O O . VAL B 1 100 ? 5.973 2.982 -2.779 1 98.19 100 VAL B O 1
ATOM 1804 N N . THR B 1 101 ? 6.961 3.555 -0.873 1 98.44 101 THR B N 1
ATOM 1805 C CA . THR B 1 101 ? 5.793 4.301 -0.423 1 98.44 101 THR B CA 1
ATOM 1806 C C . THR B 1 101 ? 5.547 5.512 -1.318 1 98.44 101 THR B C 1
ATOM 1808 O O . THR B 1 101 ? 4.402 5.812 -1.663 1 98.44 101 THR B O 1
ATOM 1811 N N . ASP B 1 102 ? 6.609 6.164 -1.76 1 97.75 102 ASP B N 1
ATOM 1812 C CA . ASP B 1 102 ? 6.473 7.27 -2.703 1 97.75 102 ASP B CA 1
ATOM 1813 C C . ASP B 1 102 ? 5.805 6.809 -3.998 1 97.75 102 ASP B C 1
ATOM 1815 O O . ASP B 1 102 ? 4.898 7.469 -4.504 1 97.75 102 ASP B O 1
ATOM 1819 N N . ALA B 1 103 ? 6.281 5.719 -4.457 1 97.94 103 ALA B N 1
ATOM 1820 C CA . ALA B 1 103 ? 5.75 5.203 -5.715 1 97.94 103 ALA B CA 1
ATOM 1821 C C . ALA B 1 103 ? 4.297 4.762 -5.559 1 97.94 103 ALA B C 1
ATOM 1823 O O . ALA B 1 103 ? 3.502 4.875 -6.496 1 97.94 103 ALA B O 1
ATOM 1824 N N . GLN B 1 104 ? 3.93 4.238 -4.402 1 98.81 104 GLN B N 1
ATOM 1825 C CA . GLN B 1 104 ? 2.537 3.879 -4.156 1 98.81 104 GLN B CA 1
ATOM 1826 C C . GLN B 1 104 ? 1.638 5.113 -4.188 1 98.81 104 GLN B C 1
ATOM 1828 O O . GLN B 1 104 ? 0.546 5.074 -4.762 1 98.81 104 GLN B O 1
ATOM 1833 N N . ILE B 1 105 ? 2.086 6.16 -3.586 1 98.81 105 ILE B N 1
ATOM 1834 C CA . ILE B 1 105 ? 1.315 7.398 -3.607 1 98.81 105 ILE B CA 1
ATOM 1835 C C . ILE B 1 105 ? 1.196 7.91 -5.043 1 98.81 105 ILE B C 1
ATOM 1837 O O . ILE B 1 105 ? 0.106 8.273 -5.488 1 98.81 105 ILE B O 1
ATOM 1841 N N . ALA B 1 106 ? 2.283 7.914 -5.762 1 98.56 106 ALA B N 1
ATOM 1842 C CA . ALA B 1 106 ? 2.277 8.336 -7.16 1 98.56 106 ALA B CA 1
ATOM 1843 C C . ALA B 1 106 ? 1.353 7.449 -7.996 1 98.56 106 ALA B C 1
ATOM 1845 O O . ALA B 1 106 ? 0.667 7.934 -8.898 1 98.56 106 ALA B O 1
ATOM 1846 N N . ALA B 1 107 ? 1.35 6.188 -7.73 1 98.75 107 ALA B N 1
ATOM 1847 C CA . ALA B 1 107 ? 0.513 5.227 -8.44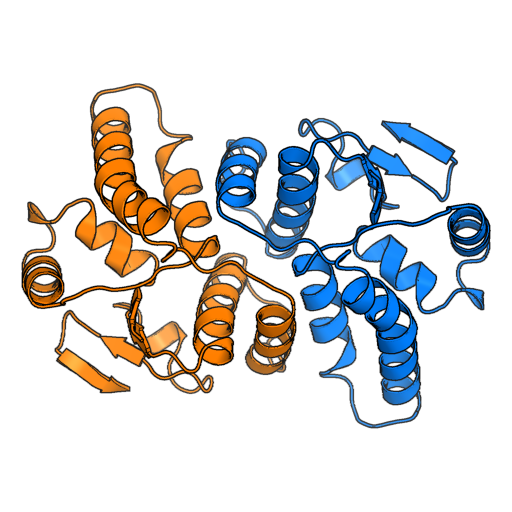5 1 98.75 107 ALA B CA 1
ATOM 1848 C C . ALA B 1 107 ? -0.969 5.531 -8.242 1 98.75 107 ALA B C 1
ATOM 1850 O O . ALA B 1 107 ? -1.767 5.422 -9.172 1 98.75 107 ALA B O 1
ATOM 1851 N N . ILE B 1 108 ? -1.31 5.859 -7.012 1 98.88 108 ILE B N 1
ATOM 1852 C CA . ILE B 1 108 ? -2.688 6.254 -6.734 1 98.88 108 ILE B CA 1
ATOM 1853 C C . ILE B 1 108 ? -3.035 7.508 -7.535 1 98.88 108 ILE B C 1
ATOM 1855 O O . ILE B 1 108 ? -4.117 7.594 -8.125 1 98.88 108 ILE B O 1
ATOM 1859 N N . ALA B 1 109 ? -2.133 8.461 -7.555 1 98.75 109 ALA B N 1
ATOM 1860 C CA . ALA B 1 109 ? -2.369 9.672 -8.328 1 98.75 109 ALA B CA 1
ATOM 1861 C C . ALA B 1 109 ? -2.564 9.352 -9.812 1 98.75 109 ALA B C 1
ATOM 1863 O O . ALA B 1 109 ? -3.486 9.867 -10.445 1 98.75 109 ALA B O 1
ATOM 1864 N N . LEU B 1 110 ? -1.761 8.539 -10.352 1 98.19 110 LEU B N 1
ATOM 1865 C CA . LEU B 1 110 ? -1.848 8.148 -11.75 1 98.19 110 LEU B CA 1
ATOM 1866 C C . LEU B 1 110 ? -3.172 7.445 -12.039 1 98.19 110 LEU B C 1
ATOM 1868 O O . LEU B 1 110 ? -3.828 7.738 -13.039 1 98.19 110 LEU B O 1
ATOM 1872 N N . ALA B 1 111 ? -3.555 6.516 -11.195 1 98.44 111 ALA B N 1
ATOM 1873 C CA . ALA B 1 111 ? -4.777 5.738 -11.391 1 98.44 111 ALA B CA 1
ATOM 1874 C C . ALA B 1 111 ? -6.004 6.648 -11.414 1 98.44 111 ALA B C 1
ATOM 1876 O O . ALA B 1 111 ? -7.023 6.305 -12.016 1 98.44 111 ALA B O 1
ATOM 1877 N N . HIS B 1 112 ? -5.895 7.785 -10.805 1 98.5 112 HIS B N 1
ATOM 1878 C CA . HIS B 1 112 ? -7.023 8.703 -10.703 1 98.5 112 HIS B CA 1
ATOM 1879 C C . HIS B 1 112 ? -6.852 9.891 -11.648 1 98.5 112 HIS B C 1
ATOM 1881 O O . HIS B 1 112 ? -7.629 10.844 -11.602 1 98.5 112 HIS B O 1
ATOM 1887 N N . ASP B 1 113 ? -5.809 9.891 -12.422 1 97.69 113 ASP B N 1
ATOM 1888 C CA . ASP B 1 113 ? -5.48 11.023 -13.281 1 97.69 113 ASP B CA 1
ATOM 1889 C C . ASP B 1 113 ? -5.434 12.32 -12.484 1 97.69 113 ASP B C 1
ATOM 1891 O O . ASP B 1 113 ? -6.02 13.328 -12.891 1 97.69 113 ASP B O 1
ATOM 1895 N N . ALA B 1 114 ? -4.805 12.258 -11.32 1 98.38 114 ALA B N 1
ATOM 1896 C CA . ALA B 1 114 ? -4.77 13.367 -10.375 1 98.38 114 ALA B CA 1
ATOM 1897 C C . ALA B 1 114 ? -3.412 14.062 -10.398 1 98.38 114 ALA B C 1
ATOM 1899 O O . ALA B 1 114 ? -2.439 13.523 -10.93 1 98.38 114 ALA B O 1
ATOM 1900 N N . VAL B 1 115 ? -3.361 15.25 -9.883 1 98.19 115 VAL B N 1
ATOM 1901 C CA . VAL B 1 115 ? -2.117 15.977 -9.641 1 98.19 115 VAL B CA 1
ATOM 1902 C C . VAL B 1 115 ? -1.59 15.641 -8.25 1 98.19 115 VAL B C 1
ATOM 1904 O O . VAL B 1 115 ? -2.309 15.773 -7.254 1 98.19 115 VAL B O 1
ATOM 1907 N N . LEU B 1 116 ? -0.373 15.172 -8.234 1 98.75 116 LEU B N 1
ATOM 1908 C CA . LEU B 1 116 ? 0.307 14.93 -6.969 1 98.75 116 LEU B CA 1
ATOM 1909 C C . LEU B 1 116 ? 0.921 16.219 -6.426 1 98.75 116 LEU B C 1
ATOM 1911 O O . LEU B 1 116 ? 1.745 16.844 -7.094 1 98.75 116 LEU B O 1
ATOM 1915 N N . VAL B 1 117 ? 0.441 16.609 -5.273 1 98.75 117 VAL B N 1
ATOM 1916 C CA . VAL B 1 117 ? 0.961 17.812 -4.637 1 98.75 117 VAL B CA 1
ATOM 1917 C C . VAL B 1 117 ? 2.031 17.438 -3.615 1 98.75 117 VAL B C 1
ATOM 1919 O O . VAL B 1 117 ? 1.749 16.734 -2.639 1 98.75 117 VAL B O 1
ATOM 1922 N N . THR B 1 118 ? 3.227 17.891 -3.855 1 98.56 118 THR B N 1
ATOM 1923 C CA . THR B 1 118 ? 4.367 17.531 -3.02 1 98.56 118 THR B CA 1
ATOM 1924 C C . THR B 1 118 ? 5.402 18.656 -3.014 1 98.56 118 THR B C 1
ATOM 1926 O O . THR B 1 118 ? 5.434 19.484 -3.924 1 98.56 118 THR B O 1
ATOM 1929 N N . GLN B 1 119 ? 6.121 18.703 -1.897 1 97.38 119 GLN B N 1
ATOM 1930 C CA . GLN B 1 119 ? 7.25 19.625 -1.846 1 97.38 119 GLN B CA 1
ATOM 1931 C C . GLN B 1 119 ? 8.539 18.938 -2.287 1 97.38 119 GLN B C 1
ATOM 1933 O O . GLN B 1 119 ? 9.562 19.594 -2.482 1 97.38 119 GLN B O 1
ATOM 1938 N N . ASN B 1 120 ? 8.562 17.609 -2.414 1 95.5 120 ASN B N 1
ATOM 1939 C CA . ASN B 1 120 ? 9.695 16.828 -2.896 1 95.5 120 ASN B CA 1
ATOM 1940 C C . ASN B 1 120 ? 9.547 16.469 -4.367 1 95.5 120 ASN B C 1
ATOM 1942 O O . ASN B 1 120 ? 9.477 15.281 -4.715 1 95.5 120 ASN B O 1
ATOM 1946 N N . VAL B 1 121 ? 9.641 17.375 -5.207 1 94.56 121 VAL B N 1
ATOM 1947 C CA . VAL B 1 121 ? 9.328 17.25 -6.625 1 94.56 121 VAL B CA 1
ATOM 1948 C C . VAL B 1 121 ? 10.344 16.312 -7.289 1 94.56 121 VAL B C 1
ATOM 1950 O O . VAL B 1 121 ? 9.992 15.539 -8.18 1 94.56 121 VAL B O 1
ATOM 1953 N N . LYS B 1 122 ? 11.586 16.344 -6.906 1 92.44 122 LYS B N 1
ATOM 1954 C CA . LYS B 1 122 ? 12.672 15.609 -7.547 1 92.44 122 LYS B CA 1
ATOM 1955 C C . LYS B 1 122 ? 12.414 14.109 -7.523 1 92.44 122 LYS B C 1
ATOM 1957 O O . LYS B 1 122 ? 12.836 13.383 -8.43 1 92.44 122 LYS B O 1
ATOM 1962 N N . ASP B 1 123 ? 11.703 13.672 -6.504 1 90.38 123 ASP B N 1
ATOM 1963 C CA . ASP B 1 123 ? 11.477 12.242 -6.336 1 90.38 123 ASP B CA 1
ATOM 1964 C C . ASP B 1 123 ? 10.398 11.742 -7.297 1 90.38 123 ASP B C 1
ATOM 1966 O O . ASP B 1 123 ? 10.227 10.531 -7.473 1 90.38 123 ASP B O 1
ATOM 1970 N N . PHE B 1 124 ? 9.695 12.68 -8.016 1 93.06 124 PHE B N 1
ATOM 1971 C CA . PHE B 1 124 ? 8.531 12.281 -8.797 1 93.06 124 PHE B CA 1
ATOM 1972 C C . PHE B 1 124 ? 8.648 12.766 -10.234 1 93.06 124 PHE B C 1
ATOM 1974 O O . PHE B 1 124 ? 7.945 12.266 -11.117 1 93.06 124 PHE B O 1
ATOM 1981 N N . VAL B 1 125 ? 9.43 13.688 -10.414 1 88.44 125 VAL B N 1
ATOM 1982 C CA . VAL B 1 125 ? 9.547 14.281 -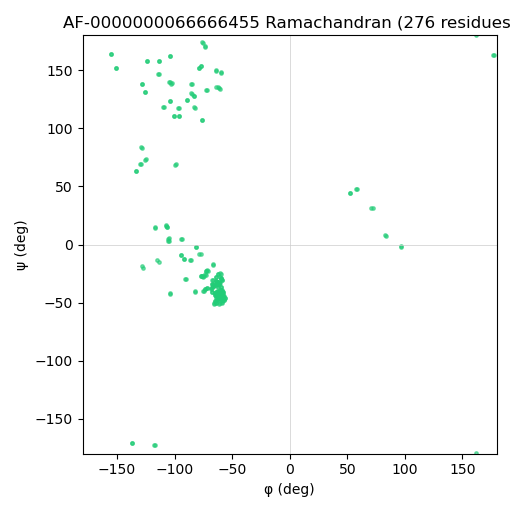11.742 1 88.44 125 VAL B CA 1
ATOM 1983 C C . VAL B 1 125 ? 10.055 13.234 -12.734 1 88.44 125 VAL B C 1
ATOM 1985 O O . VAL B 1 125 ? 10.984 12.484 -12.438 1 88.44 125 VAL B O 1
ATOM 1988 N N . GLY B 1 126 ? 9.422 13.18 -13.961 1 84.69 126 GLY B N 1
ATOM 1989 C CA . GLY B 1 126 ? 9.852 12.289 -15.023 1 84.69 126 GLY B CA 1
ATOM 1990 C C . GLY B 1 126 ? 9.305 10.883 -14.883 1 84.69 126 GLY B C 1
ATOM 1991 O O . GLY B 1 126 ? 9.695 9.984 -15.633 1 84.69 126 GLY B O 1
ATOM 1992 N N . ARG B 1 127 ? 8.375 10.625 -13.945 1 85.44 127 ARG B N 1
ATOM 1993 C CA . ARG B 1 127 ? 7.863 9.281 -13.695 1 85.44 127 ARG B CA 1
ATOM 1994 C C . ARG B 1 127 ? 6.453 9.117 -14.258 1 85.44 127 ARG B C 1
ATOM 1996 O O . ARG B 1 127 ? 5.785 8.117 -13.992 1 85.44 127 ARG B O 1
ATOM 2003 N N . GLY B 1 128 ? 5.941 10.141 -14.969 1 87.12 128 GLY B N 1
ATOM 2004 C CA . GLY B 1 128 ? 4.648 10.023 -15.625 1 87.12 128 GLY B CA 1
ATOM 2005 C C . GLY B 1 128 ? 3.514 10.609 -14.805 1 87.12 128 GLY B C 1
ATOM 2006 O O . GLY B 1 128 ? 2.363 10.625 -15.25 1 87.12 128 GLY B O 1
ATOM 2007 N N . VAL B 1 129 ? 3.842 11.078 -13.672 1 94.5 129 VAL B N 1
ATOM 2008 C CA . VAL B 1 129 ? 2.814 11.664 -12.82 1 94.5 129 VAL B CA 1
ATOM 2009 C C . VAL B 1 129 ? 2.896 13.188 -12.883 1 94.5 129 VAL B C 1
ATOM 2011 O O . VAL B 1 129 ? 3.99 13.758 -12.938 1 94.5 129 VAL B O 1
ATOM 2014 N N . ARG B 1 130 ? 1.697 13.883 -12.945 1 96.62 130 ARG B N 1
ATOM 2015 C CA . ARG B 1 130 ? 1.66 15.336 -12.828 1 96.62 130 ARG B CA 1
ATOM 2016 C C . ARG B 1 130 ? 1.935 15.773 -11.391 1 96.62 130 ARG B C 1
ATOM 2018 O O . ARG B 1 130 ? 1.365 15.219 -10.453 1 96.62 130 ARG B O 1
ATOM 2025 N N . VAL B 1 131 ? 2.859 16.797 -11.289 1 98.12 131 VAL B N 1
ATOM 2026 C CA . VAL B 1 131 ? 3.297 17.188 -9.953 1 98.12 131 VAL B CA 1
ATOM 2027 C C . VAL B 1 131 ? 3.141 18.703 -9.789 1 98.12 131 VAL B C 1
ATOM 2029 O O . VAL B 1 131 ? 3.391 19.469 -10.727 1 98.12 131 VAL B O 1
ATOM 2032 N N . PHE B 1 132 ? 2.654 19.125 -8.625 1 98.19 132 PHE B N 1
ATOM 2033 C CA . PHE B 1 132 ? 2.582 20.531 -8.242 1 98.19 132 PHE B CA 1
ATOM 2034 C C . PHE B 1 132 ? 3.275 20.766 -6.91 1 98.19 132 PHE B C 1
ATOM 2036 O O . PHE B 1 132 ? 3.074 20.016 -5.957 1 98.19 132 PHE B O 1
ATOM 2043 N N . ASP B 1 133 ? 4.121 21.75 -6.871 1 98.25 133 ASP B N 1
ATOM 2044 C CA . ASP B 1 133 ? 4.785 22.156 -5.641 1 98.25 133 ASP B CA 1
ATOM 2045 C C . ASP B 1 133 ? 4.113 23.391 -5.047 1 98.25 133 ASP B C 1
ATOM 2047 O O . ASP B 1 133 ? 4.277 24.5 -5.555 1 98.25 133 ASP B O 1
ATOM 2051 N N . PRO B 1 134 ? 3.461 23.188 -3.926 1 97.88 134 PRO B N 1
ATOM 2052 C CA . PRO B 1 134 ? 2.721 24.328 -3.385 1 97.88 134 PRO B CA 1
ATOM 2053 C C . PRO B 1 134 ? 3.637 25.406 -2.795 1 97.88 134 PRO B C 1
ATOM 2055 O O . PRO B 1 134 ? 3.211 26.547 -2.594 1 97.88 134 PRO B O 1
ATOM 2058 N N . SER B 1 135 ? 4.875 25.016 -2.41 1 96.19 135 SER B N 1
ATOM 2059 C CA . SER B 1 135 ? 5.793 25.969 -1.81 1 96.19 135 SER B CA 1
ATOM 2060 C C . SER B 1 135 ? 6.344 26.938 -2.854 1 96.19 135 SER B C 1
ATOM 2062 O O . SER B 1 135 ? 6.703 28.078 -2.531 1 96.19 135 SER B O 1
ATOM 2064 N N . THR B 1 136 ? 6.406 26.578 -4.117 1 95.62 136 THR B N 1
ATOM 2065 C CA . THR B 1 136 ? 6.961 27.422 -5.172 1 95.62 136 THR B CA 1
ATOM 2066 C C . THR B 1 136 ? 5.879 27.812 -6.168 1 95.62 136 THR B C 1
ATOM 2068 O O . THR B 1 136 ? 6.082 28.734 -6.977 1 95.62 136 THR B O 1
ATOM 2071 N N . GLY B 1 137 ? 4.742 27.172 -6.117 1 95.5 137 GLY B N 1
ATOM 2072 C CA . GLY B 1 137 ? 3.672 27.422 -7.062 1 95.5 137 GLY B CA 1
ATOM 2073 C C . GLY B 1 137 ? 3.973 26.922 -8.461 1 95.5 137 GLY B C 1
ATOM 2074 O O . GLY B 1 137 ? 3.473 27.453 -9.445 1 95.5 137 GLY B O 1
ATOM 2075 N N . THR B 1 138 ? 4.758 25.828 -8.531 1 94.81 138 THR B N 1
ATOM 2076 C CA . THR B 1 138 ? 5.195 25.359 -9.844 1 94.81 138 THR B CA 1
ATOM 2077 C C . THR B 1 138 ? 4.582 24 -10.164 1 94.81 138 THR B C 1
ATOM 2079 O O . THR B 1 138 ? 4.367 23.188 -9.266 1 94.81 138 THR B O 1
ATOM 2082 N N . GLU B 1 139 ? 4.324 23.828 -11.516 1 94.06 139 GLU B N 1
ATOM 2083 C CA . GLU B 1 139 ? 3.854 22.547 -12.047 1 94.06 139 GLU B CA 1
ATOM 2084 C C . GLU B 1 139 ? 4.969 21.812 -12.781 1 94.06 139 GLU B C 1
ATOM 2086 O O . GLU B 1 139 ? 5.812 22.438 -13.43 1 94.06 139 GLU B O 1
ATOM 2091 N N . HIS B 1 140 ? 4.973 20.594 -12.562 1 92.19 140 HIS B N 1
ATOM 2092 C CA . HIS B 1 140 ? 5.98 19.75 -13.195 1 92.19 140 HIS B CA 1
ATOM 2093 C C . HIS B 1 140 ? 5.348 18.516 -13.836 1 92.19 140 HIS B C 1
ATOM 2095 O O . HIS B 1 140 ? 4.332 18.016 -13.352 1 92.19 140 HIS B O 1
#

Secondary structure (DSSP, 8-state):
-EEE-HHHHHHHHSGGG-HHHHHHHTT-S--BEEHHHHHHHHHHHTTSPSSHHHHHHHHHHHHHHHHHHHTT-EE-B-HHHHHHHHHHTTT-SS--HHHHHHHHHHHHHHHTTPEEE-S-GGGTTTTT-EEEETTTTEE-/-EEE-HHHHHHHHSGGG-HHHHHHHHT-S--BEEHHHHHHHHHHHTTSPSSHHHHHHHHHHHHHHHHHHHTT-EE-B-HHHHHHHHHHTTT-SS--HHHHHHHHHHHHHHHTT-EEE-S-GGGTTTTT-EEEETTTTEE-

Radius of gyration: 19.45 Å; Cα contacts (8 Å, |Δi|>4): 472; chains: 2; bounding box: 32×59×51 Å

Organism: Nocardia brasiliensis (strain ATCC 700358 / HUJEG-1) (NCBI:txi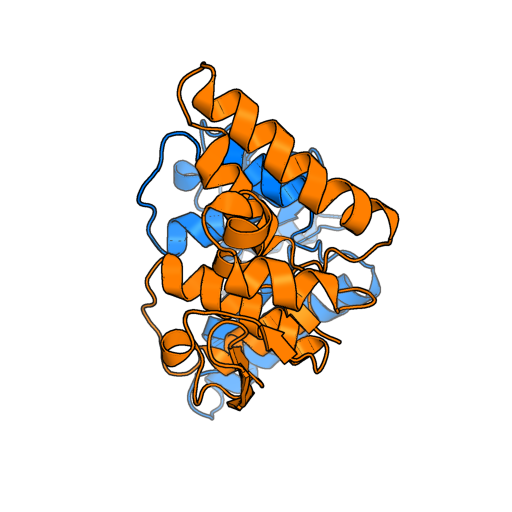d1133849)

pLDDT: mean 96.95, std 2.68, range [84.69, 99.0]

Foldseek 3Di:
DEEEALVLLVCQLPVVVPVQSVVLVVVDPDHAYEPLSVVVLCVVQVVDDDDDVSVSSVVSNCVSCVVCVVVVRHHYQDDQLVVLLCLLCVPPPDDDPVLSSVSSRQSSCVSVVHEYEDCPVVSCPPSPHWYAYSNVRDTD/DEEEALVLLVCQLPVVVPVQSVVLVVVDPDHAYEPLSVVVLCVVQVPDDDDDVSVSSVVSNCVSCVVCVVVVRHHYQDPQLVVLLCLLCVPPPDDDPVLSSVSSRQSSCVSVVHEYEDCPVVSCPPSPHWYAYSNVRDID